Protein AF-A0A9W6WP90-F1 (afdb_monomer)

Mean predicted aligned error: 12.5 Å

Foldseek 3Di:
DPPDPPVRVVVVVVVVVVVVVVVVLVCLVPDPPDDPDPPVVVVVQLVVLVVLCVVLPVVLFPDSVLSSVLSVLSVVLVVVLVVVLVVLLVVLLVQQCDCQALVHSVLSPDPQSPDDPVLSVQLVVLQVVCCVVANPPPPVVVSLVVSCVSCVVDDSSNSRRHVSSVVSVVVSVVVNVVSVVVSVVSSVVSSVVSSVVRVVSSVVVVVVVVVVVVVVVVVVVVVVVVVVVVVVVVVVVVVVVVVVVVVVVVVVVVVVVVVVVVVVVVVVVVVVVVVVVVVVVVD

Structure (mmCIF, N/CA/C/O backbone):
data_AF-A0A9W6WP90-F1
#
_entry.id   AF-A0A9W6WP90-F1
#
loop_
_atom_site.group_PDB
_atom_site.id
_atom_site.type_symbol
_atom_site.label_atom_id
_atom_site.label_alt_id
_atom_site.label_comp_id
_atom_site.label_asym_id
_atom_site.label_entity_id
_atom_site.label_seq_id
_atom_site.pdbx_PDB_ins_code
_atom_site.Cartn_x
_atom_site.Cartn_y
_atom_site.Cartn_z
_atom_site.occupancy
_atom_site.B_iso_or_equiv
_atom_site.auth_seq_id
_atom_site.auth_comp_id
_atom_site.auth_asym_id
_atom_site.auth_atom_id
_atom_site.pdbx_PDB_model_num
ATOM 1 N N . MET A 1 1 ? 46.292 19.411 -19.108 1.00 42.25 1 MET A N 1
ATOM 2 C CA . MET A 1 1 ? 44.925 19.112 -18.645 1.00 42.25 1 MET A CA 1
ATOM 3 C C . MET A 1 1 ? 44.285 18.318 -19.750 1.00 42.25 1 MET A C 1
ATOM 5 O O . MET A 1 1 ? 44.150 18.853 -20.838 1.00 42.25 1 MET A O 1
ATOM 9 N N . ILE A 1 2 ? 44.072 17.029 -19.518 1.00 46.44 2 ILE A N 1
ATOM 10 C CA . ILE A 1 2 ? 43.360 16.168 -20.457 1.00 46.44 2 ILE A CA 1
ATOM 11 C C . ILE A 1 2 ? 41.899 16.338 -20.053 1.00 46.44 2 ILE A C 1
ATOM 13 O O . ILE A 1 2 ? 41.540 15.956 -18.941 1.00 46.44 2 ILE A O 1
ATOM 17 N N . GLU A 1 3 ? 41.126 17.049 -20.871 1.00 51.38 3 GLU A N 1
ATOM 18 C CA . GLU A 1 3 ? 39.670 17.086 -20.733 1.00 51.38 3 GLU A CA 1
ATOM 19 C C . GLU A 1 3 ? 39.189 15.641 -20.867 1.00 51.38 3 GLU A C 1
ATOM 21 O O . GLU A 1 3 ? 39.481 14.984 -21.869 1.00 51.38 3 GLU A O 1
ATOM 26 N N . ALA A 1 4 ? 38.555 15.124 -19.813 1.00 58.03 4 ALA A N 1
ATOM 27 C CA . ALA A 1 4 ? 37.894 13.832 -19.877 1.00 58.03 4 ALA A CA 1
ATOM 28 C C . ALA A 1 4 ? 36.893 13.886 -21.033 1.00 58.03 4 ALA A C 1
ATOM 30 O O . ALA A 1 4 ? 36.227 14.906 -21.241 1.00 58.03 4 ALA A O 1
ATOM 31 N N . SER A 1 5 ? 36.818 12.821 -21.825 1.00 74.44 5 SER A N 1
ATOM 32 C CA . SER A 1 5 ? 35.813 12.793 -22.887 1.00 74.44 5 SER A CA 1
ATOM 33 C C . SER A 1 5 ? 34.419 12.873 -22.252 1.00 74.44 5 SER A C 1
ATOM 35 O O . SER A 1 5 ? 34.209 12.395 -21.137 1.00 74.44 5 SER A O 1
ATOM 37 N N . LEU A 1 6 ? 33.448 13.465 -22.950 1.00 74.50 6 LEU A N 1
ATOM 38 C CA . LEU A 1 6 ? 32.068 13.575 -22.458 1.00 74.50 6 LEU A CA 1
ATOM 39 C C . LEU A 1 6 ? 31.506 12.208 -22.007 1.00 74.50 6 LEU A C 1
ATOM 41 O O . LEU A 1 6 ? 30.734 12.132 -21.057 1.00 74.50 6 LEU A O 1
ATOM 45 N N . GLU A 1 7 ? 31.939 11.123 -22.653 1.00 75.06 7 GLU A N 1
ATOM 46 C CA . GLU A 1 7 ? 31.596 9.742 -22.296 1.00 75.06 7 GLU A CA 1
ATOM 47 C C . GLU A 1 7 ? 32.156 9.324 -20.927 1.00 75.06 7 GLU A C 1
ATOM 49 O O . GLU A 1 7 ? 31.449 8.691 -20.143 1.00 75.06 7 GLU A O 1
ATOM 54 N N . GLU A 1 8 ? 33.389 9.713 -20.595 1.00 77.75 8 GLU A N 1
ATOM 55 C CA . GLU A 1 8 ? 34.001 9.445 -19.287 1.00 77.75 8 GLU A CA 1
ATOM 56 C C . GLU A 1 8 ? 33.306 10.228 -18.164 1.00 77.75 8 GLU A C 1
ATOM 58 O O . GLU A 1 8 ? 33.078 9.677 -17.084 1.00 77.75 8 GLU A O 1
ATOM 63 N N . GLU A 1 9 ? 32.919 11.484 -18.413 1.00 79.06 9 GLU A N 1
ATOM 64 C CA . GLU A 1 9 ? 32.167 12.287 -17.439 1.00 79.06 9 GLU A CA 1
ATOM 65 C C . GLU A 1 9 ? 30.755 11.736 -17.203 1.00 79.06 9 GLU A C 1
ATOM 67 O O . GLU A 1 9 ? 30.325 11.624 -16.052 1.00 79.06 9 GLU A O 1
ATOM 72 N N . VAL A 1 10 ? 30.049 11.328 -18.265 1.00 80.38 10 VAL A N 1
ATOM 73 C CA . VAL A 1 10 ? 28.737 10.669 -18.154 1.00 80.38 10 VAL A CA 1
ATOM 74 C C . VAL A 1 10 ? 28.860 9.375 -17.354 1.00 80.38 10 VAL A C 1
ATOM 76 O O . VAL A 1 10 ? 28.104 9.166 -16.402 1.00 80.38 10 VAL A O 1
ATOM 79 N N . HIS A 1 11 ? 29.857 8.544 -17.662 1.00 80.38 11 HIS A N 1
ATOM 80 C CA . HIS A 1 11 ? 30.048 7.273 -16.975 1.00 80.38 11 HIS A CA 1
ATOM 81 C C . HIS A 1 11 ? 30.408 7.461 -15.488 1.00 80.38 11 HIS A C 1
ATOM 83 O O . HIS A 1 11 ? 29.950 6.693 -14.631 1.00 80.38 11 HIS A O 1
ATOM 89 N N . LEU A 1 12 ? 31.192 8.494 -15.155 1.00 85.62 12 LEU A N 1
ATOM 90 C CA . LEU A 1 12 ? 31.515 8.858 -13.774 1.00 85.62 12 LEU A CA 1
ATOM 91 C C . LEU A 1 12 ? 30.279 9.372 -13.019 1.00 85.62 12 LEU A C 1
ATOM 93 O O . LEU A 1 12 ? 30.057 8.981 -11.871 1.00 85.62 12 LEU A O 1
ATOM 97 N N . CYS A 1 13 ? 29.457 10.208 -13.657 1.00 86.25 13 CYS A N 1
ATOM 98 C CA . CYS A 1 13 ? 28.199 10.702 -13.098 1.00 86.25 13 CYS A CA 1
ATOM 99 C C . CYS A 1 13 ? 27.211 9.566 -12.809 1.00 86.25 13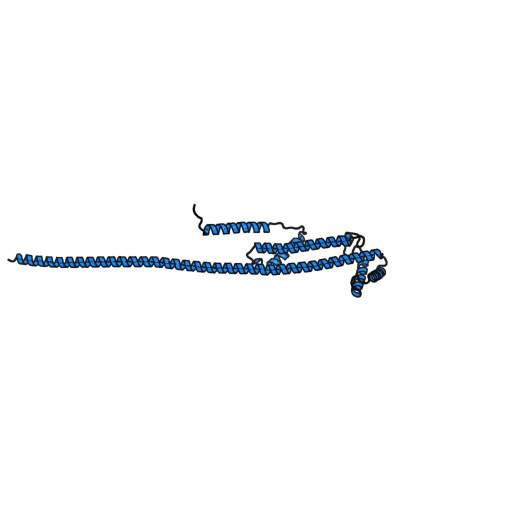 CYS A C 1
ATOM 101 O O . CYS A 1 13 ? 26.686 9.491 -11.698 1.00 86.25 13 CYS A O 1
ATOM 103 N N . GLU A 1 14 ? 27.003 8.647 -13.755 1.00 85.44 14 GLU A N 1
ATOM 104 C CA . GLU A 1 14 ? 26.142 7.473 -13.556 1.00 85.44 14 GLU A CA 1
ATOM 105 C C . GLU A 1 14 ? 26.643 6.587 -12.414 1.00 85.44 14 GLU A C 1
ATOM 107 O O . GLU A 1 14 ? 25.858 6.120 -11.585 1.00 85.44 14 GLU A O 1
ATOM 112 N N . LYS A 1 15 ? 27.961 6.380 -12.327 1.00 88.62 15 LYS A N 1
ATOM 113 C CA . LYS A 1 15 ? 28.570 5.615 -11.237 1.00 88.62 15 LYS A CA 1
ATOM 114 C C . LYS A 1 15 ? 28.336 6.286 -9.882 1.00 88.62 15 LYS A C 1
ATOM 116 O O . LYS A 1 15 ? 27.864 5.632 -8.957 1.00 88.62 15 LYS A O 1
ATOM 121 N N . ASN A 1 16 ? 28.600 7.589 -9.777 1.00 88.94 16 ASN A N 1
ATOM 122 C CA . ASN A 1 16 ? 28.401 8.354 -8.543 1.00 88.94 16 ASN A CA 1
ATOM 123 C C . ASN A 1 16 ? 26.926 8.391 -8.113 1.00 88.94 16 ASN A C 1
ATOM 125 O O . ASN A 1 16 ? 26.629 8.291 -6.918 1.00 88.94 16 ASN A O 1
ATOM 129 N N . PHE A 1 17 ? 26.004 8.507 -9.073 1.00 88.25 17 PHE A N 1
ATOM 130 C CA . PHE A 1 17 ? 24.568 8.415 -8.826 1.00 88.25 17 PHE A CA 1
ATOM 131 C C . PHE A 1 17 ? 24.191 7.035 -8.279 1.00 88.25 17 PHE A C 1
ATOM 133 O O . PHE A 1 17 ? 23.590 6.954 -7.211 1.00 88.25 17 PHE A O 1
ATOM 140 N N . ASN A 1 18 ? 24.606 5.956 -8.947 1.00 86.25 18 ASN A N 1
ATOM 141 C CA . ASN A 1 18 ? 24.321 4.585 -8.519 1.00 86.25 18 ASN A CA 1
ATOM 142 C C . ASN A 1 18 ? 24.904 4.266 -7.135 1.00 86.25 18 ASN A C 1
ATOM 144 O O . ASN A 1 18 ? 24.238 3.635 -6.314 1.00 86.25 18 ASN A O 1
ATOM 148 N N . ASP A 1 19 ? 26.122 4.729 -6.847 1.00 89.31 19 ASP A N 1
ATOM 149 C CA . ASP A 1 19 ? 26.763 4.545 -5.543 1.00 89.31 19 ASP A CA 1
ATOM 150 C C . ASP A 1 19 ? 26.016 5.305 -4.439 1.00 89.31 19 ASP A C 1
ATOM 152 O O . ASP A 1 19 ? 25.817 4.782 -3.339 1.00 89.31 19 ASP A O 1
ATOM 156 N N . SER A 1 20 ? 25.561 6.526 -4.728 1.00 87.69 20 SER A N 1
ATOM 157 C CA . SER A 1 20 ? 24.765 7.329 -3.791 1.00 87.69 20 SER A CA 1
ATOM 158 C C . SER A 1 20 ? 23.379 6.721 -3.568 1.00 87.69 20 SER A C 1
ATOM 160 O O . SER A 1 20 ? 22.947 6.582 -2.425 1.00 87.69 20 SER A O 1
ATOM 162 N N . TYR A 1 21 ? 22.720 6.276 -4.639 1.00 84.31 21 TYR A N 1
ATOM 163 C CA . TYR A 1 21 ? 21.429 5.596 -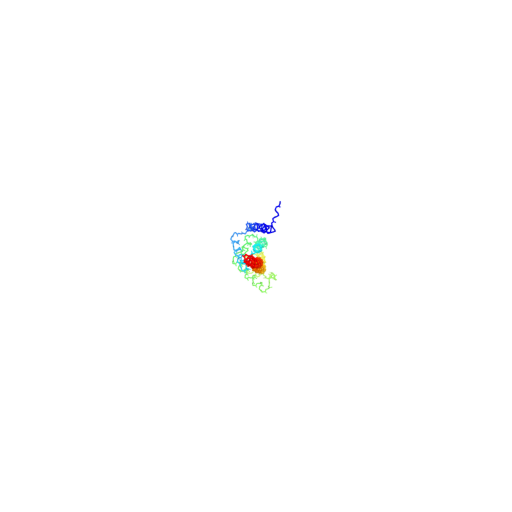4.598 1.00 84.31 21 TYR A CA 1
ATOM 164 C C . TYR A 1 21 ? 21.496 4.320 -3.750 1.00 84.31 21 TYR A C 1
ATOM 166 O O . TYR A 1 21 ? 20.705 4.151 -2.823 1.00 84.31 21 TYR A O 1
ATOM 174 N N . ARG A 1 22 ? 22.504 3.463 -3.973 1.00 86.12 22 ARG A N 1
ATOM 175 C CA . ARG A 1 22 ? 22.718 2.249 -3.166 1.00 86.12 22 ARG A CA 1
ATOM 176 C C . ARG A 1 22 ? 22.943 2.552 -1.691 1.00 86.12 22 ARG A C 1
ATOM 178 O O . ARG A 1 22 ? 22.420 1.834 -0.846 1.00 86.12 22 ARG A O 1
ATOM 185 N N . LYS A 1 23 ? 23.704 3.600 -1.359 1.00 87.00 23 LYS A N 1
ATOM 186 C CA . LYS A 1 23 ? 23.907 3.998 0.045 1.00 87.00 23 LYS A CA 1
ATOM 187 C C . LYS A 1 23 ? 22.586 4.366 0.720 1.00 87.00 23 LYS A C 1
ATOM 189 O O . LYS A 1 23 ? 22.350 3.929 1.844 1.00 87.00 23 LYS A O 1
ATOM 194 N N . VAL A 1 24 ? 21.729 5.125 0.036 1.00 83.19 24 VAL A N 1
ATOM 195 C CA . VAL A 1 24 ? 20.407 5.513 0.557 1.00 83.19 24 VAL A CA 1
ATOM 196 C C . VAL A 1 24 ? 19.518 4.284 0.741 1.00 83.19 24 VAL A C 1
ATOM 198 O O . VAL A 1 24 ? 18.991 4.077 1.829 1.00 83.19 24 VAL A O 1
ATOM 201 N N . VAL A 1 25 ? 19.424 3.428 -0.280 1.00 82.00 25 VAL A N 1
ATOM 202 C CA . VAL A 1 25 ? 18.669 2.165 -0.235 1.00 82.00 25 VAL A CA 1
ATOM 203 C C . VAL A 1 25 ? 19.102 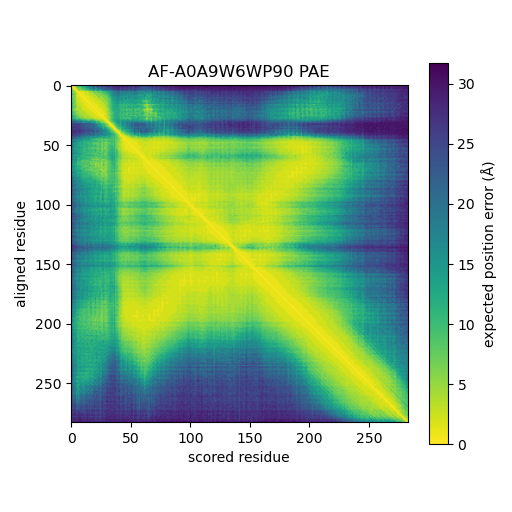1.287 0.940 1.00 82.00 25 VAL A C 1
ATOM 205 O O . VAL A 1 25 ? 18.259 0.836 1.711 1.00 82.00 25 VAL A O 1
ATOM 208 N N . ASN A 1 26 ? 20.407 1.065 1.109 1.00 81.25 26 ASN A N 1
ATOM 209 C CA . ASN A 1 26 ? 20.923 0.227 2.193 1.00 81.25 26 ASN A CA 1
ATOM 210 C C . ASN A 1 26 ? 20.602 0.823 3.566 1.00 81.25 26 ASN A C 1
ATOM 212 O O . ASN A 1 26 ? 20.171 0.106 4.459 1.00 81.25 26 ASN A O 1
ATOM 216 N N . THR A 1 27 ? 20.725 2.144 3.714 1.00 79.94 27 THR A N 1
ATOM 217 C CA . THR A 1 27 ? 20.376 2.829 4.969 1.00 79.94 27 THR A CA 1
ATOM 218 C C . THR A 1 27 ? 18.895 2.659 5.313 1.00 79.94 27 THR A C 1
ATOM 220 O O . THR A 1 27 ? 18.551 2.516 6.482 1.00 79.94 27 THR A O 1
ATOM 223 N N . LEU A 1 28 ? 18.015 2.659 4.307 1.00 73.94 28 LEU A N 1
ATOM 224 C CA . LEU A 1 28 ? 16.581 2.455 4.508 1.00 73.94 28 LEU A CA 1
ATOM 225 C C . LEU A 1 28 ? 16.240 0.992 4.818 1.00 73.94 28 LEU A C 1
ATOM 227 O O . LEU A 1 28 ? 15.385 0.746 5.660 1.00 73.94 28 LEU A O 1
ATOM 231 N N . ARG A 1 29 ? 16.933 0.028 4.198 1.00 71.00 29 ARG A N 1
ATOM 232 C CA . ARG A 1 29 ? 16.794 -1.405 4.519 1.00 71.00 29 ARG A CA 1
ATOM 233 C C . ARG A 1 29 ? 17.233 -1.731 5.945 1.00 71.00 29 ARG A C 1
ATOM 235 O O . ARG A 1 29 ? 16.570 -2.513 6.615 1.00 71.00 29 ARG A O 1
ATOM 242 N N . ASP A 1 30 ? 18.340 -1.138 6.380 1.00 66.19 30 ASP A N 1
ATOM 243 C CA . ASP A 1 30 ? 18.953 -1.411 7.682 1.00 66.19 30 ASP A CA 1
ATOM 244 C C . ASP A 1 30 ? 18.356 -0.554 8.811 1.00 66.19 30 ASP A C 1
ATOM 246 O O . ASP A 1 30 ? 18.790 -0.660 9.959 1.00 66.19 30 ASP A O 1
ATOM 250 N N . SER A 1 31 ? 17.382 0.316 8.512 1.00 58.12 31 SER A N 1
ATOM 251 C CA . SER A 1 31 ? 16.749 1.164 9.519 1.00 58.12 31 SER A CA 1
ATOM 252 C C . SER A 1 31 ? 15.892 0.313 10.464 1.00 58.12 31 SER A C 1
ATOM 254 O O . SER A 1 31 ? 14.908 -0.286 10.025 1.00 58.12 31 SER A O 1
ATOM 256 N N . PRO A 1 32 ? 16.208 0.258 11.771 1.00 52.16 32 PRO A N 1
ATOM 257 C CA . PRO A 1 32 ? 15.395 -0.462 12.734 1.00 52.16 32 PRO A CA 1
ATOM 258 C C . PRO A 1 32 ? 14.199 0.414 13.119 1.00 52.16 32 PRO A C 1
ATOM 260 O O . PRO A 1 32 ? 14.162 0.991 14.205 1.00 52.16 32 PRO A O 1
ATOM 263 N N . TYR A 1 33 ? 13.210 0.543 12.236 1.00 48.72 33 TYR A N 1
ATOM 264 C CA . TYR A 1 33 ? 11.905 1.077 12.626 1.00 48.72 33 TYR A CA 1
ATOM 265 C C . TYR A 1 33 ? 11.105 -0.029 13.326 1.00 48.72 33 TYR A C 1
ATOM 267 O O . TYR A 1 33 ? 10.194 -0.625 12.767 1.00 48.72 33 TYR A O 1
ATOM 275 N N . SER A 1 34 ? 11.471 -0.312 14.578 1.00 43.56 34 SER A N 1
ATOM 276 C CA . SER A 1 34 ? 10.683 -1.160 15.476 1.00 43.56 34 SER A CA 1
ATOM 277 C C . SER A 1 34 ? 10.029 -0.290 16.545 1.00 43.56 34 SER A C 1
ATOM 279 O O . SER A 1 34 ? 10.654 -0.022 17.575 1.00 43.56 34 SER A O 1
ATOM 281 N N . PRO A 1 35 ? 8.779 0.165 16.355 1.00 46.59 35 PRO A N 1
ATOM 282 C 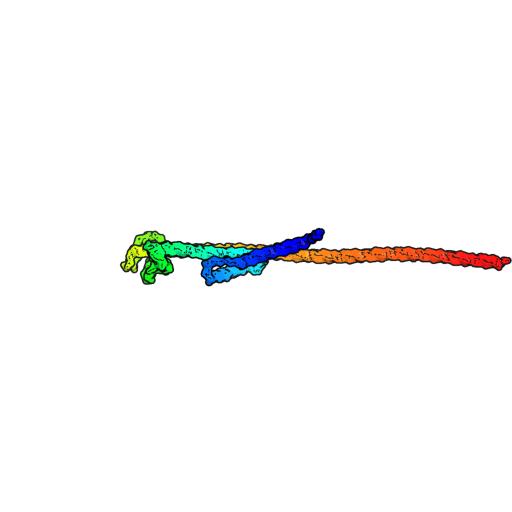CA . PRO A 1 35 ? 7.974 0.547 17.504 1.00 46.59 35 PRO A CA 1
ATOM 283 C C . PRO A 1 35 ? 7.780 -0.688 18.395 1.00 46.59 35 PRO A C 1
ATOM 285 O O . PRO A 1 35 ? 7.743 -1.815 17.905 1.00 46.59 35 PRO A O 1
ATOM 288 N N . GLU A 1 36 ? 7.671 -0.482 19.710 1.00 43.91 36 GLU A N 1
ATOM 289 C CA . GLU A 1 36 ? 7.432 -1.525 20.718 1.00 43.91 36 GLU A CA 1
ATOM 290 C C . GLU A 1 36 ? 6.071 -2.222 20.490 1.00 43.91 36 GLU A C 1
ATOM 292 O O . GLU A 1 36 ? 5.047 -1.961 21.137 1.00 43.91 36 GLU A O 1
ATOM 297 N N . ILE A 1 37 ? 6.040 -3.113 19.509 1.00 50.66 37 ILE A N 1
ATOM 298 C CA . ILE A 1 37 ? 4.966 -4.047 19.218 1.00 50.66 37 ILE A CA 1
ATOM 299 C C . ILE A 1 37 ? 5.509 -5.415 19.642 1.00 50.66 37 ILE A C 1
ATOM 301 O O . ILE A 1 37 ? 6.670 -5.736 19.405 1.00 50.66 37 ILE A O 1
ATOM 305 N N . ASN A 1 38 ? 4.707 -6.202 20.363 1.00 50.81 38 ASN A N 1
ATOM 306 C CA . ASN A 1 38 ? 5.116 -7.539 20.798 1.00 50.81 38 ASN A CA 1
ATOM 307 C C . ASN A 1 38 ? 5.664 -8.321 19.596 1.00 50.81 38 ASN A C 1
ATOM 309 O O . ASN A 1 38 ? 4.985 -8.385 18.575 1.00 50.81 38 ASN A O 1
ATOM 313 N N . ALA A 1 39 ? 6.851 -8.922 19.728 1.00 49.41 39 ALA A N 1
ATOM 314 C CA . ALA A 1 39 ? 7.579 -9.549 18.619 1.00 49.41 39 ALA A CA 1
ATOM 315 C C . ALA A 1 39 ? 6.719 -10.526 17.786 1.00 49.41 39 ALA A C 1
ATOM 317 O O . ALA A 1 39 ? 6.811 -10.531 16.568 1.00 49.41 39 ALA A O 1
ATOM 318 N N . GLY A 1 40 ? 5.792 -11.259 18.418 1.00 49.34 40 GLY A N 1
ATOM 319 C CA . GLY A 1 40 ? 4.878 -12.174 17.716 1.00 49.34 40 GLY A CA 1
ATOM 320 C C . GLY A 1 40 ? 3.750 -11.520 16.901 1.00 49.34 40 GLY A C 1
ATOM 321 O O . GLY A 1 40 ? 3.072 -12.220 16.172 1.00 49.34 40 GLY A O 1
ATOM 322 N N . SER A 1 41 ? 3.513 -10.210 17.025 1.00 60.22 41 SER A N 1
ATOM 323 C CA . SER A 1 41 ? 2.539 -9.457 16.212 1.00 60.22 41 SER A CA 1
ATOM 324 C C . SER A 1 41 ? 3.203 -8.710 15.054 1.00 60.22 41 SER A C 1
ATOM 326 O O . SER A 1 41 ? 2.500 -8.292 14.140 1.00 60.22 41 SER A O 1
ATOM 328 N N . ILE A 1 42 ? 4.523 -8.498 15.106 1.00 62.22 42 ILE A N 1
ATOM 329 C CA . ILE A 1 42 ? 5.281 -7.820 14.044 1.00 62.22 42 ILE A CA 1
ATOM 330 C C . ILE A 1 42 ? 5.464 -8.767 12.857 1.00 62.22 42 ILE A C 1
ATOM 332 O O . ILE A 1 42 ? 5.183 -8.370 11.729 1.00 62.22 42 ILE A O 1
ATOM 336 N N . ASP A 1 43 ? 5.844 -10.020 13.117 1.00 66.94 43 ASP A N 1
ATOM 337 C CA . ASP A 1 43 ? 6.082 -11.014 12.063 1.00 66.94 43 ASP A CA 1
ATOM 338 C C . ASP A 1 43 ? 4.816 -11.270 11.222 1.00 66.94 43 ASP A C 1
ATOM 340 O O . ASP A 1 43 ? 4.874 -11.246 9.992 1.00 66.94 43 ASP A O 1
ATOM 344 N N . ASP A 1 44 ? 3.648 -11.376 11.866 1.00 78.50 44 ASP A N 1
ATOM 345 C CA . ASP A 1 44 ? 2.352 -11.528 11.185 1.00 78.50 44 ASP A CA 1
ATOM 346 C C . ASP A 1 44 ? 2.004 -10.317 10.294 1.00 78.50 44 ASP A C 1
ATOM 348 O O . ASP A 1 44 ? 1.327 -10.443 9.267 1.00 78.50 44 ASP A O 1
ATOM 352 N N . HIS A 1 45 ? 2.421 -9.109 10.691 1.00 83.88 45 HIS A N 1
ATOM 353 C CA . HIS A 1 45 ? 2.204 -7.897 9.901 1.00 83.88 45 HIS A CA 1
ATOM 354 C C . HIS A 1 45 ? 3.159 -7.835 8.713 1.00 83.88 45 HIS A C 1
ATOM 356 O O . HIS A 1 45 ? 2.705 -7.573 7.603 1.00 83.88 45 HIS A O 1
ATOM 362 N N . GLU A 1 46 ? 4.440 -8.132 8.910 1.00 87.38 46 GLU A N 1
ATOM 363 C CA . GLU A 1 46 ? 5.433 -8.135 7.834 1.00 87.38 46 GLU A CA 1
ATOM 364 C C . GLU A 1 46 ? 5.143 -9.212 6.777 1.00 87.38 46 GLU A C 1
ATOM 366 O O . GLU A 1 46 ? 5.290 -8.946 5.581 1.00 87.38 46 GLU A O 1
ATOM 371 N N . GLU A 1 47 ? 4.643 -10.390 7.168 1.00 88.88 47 GLU A N 1
ATOM 372 C CA . GLU A 1 47 ? 4.186 -11.411 6.214 1.00 88.88 47 GLU A CA 1
ATOM 373 C C . GLU A 1 47 ? 3.010 -10.890 5.373 1.00 88.88 47 GLU A C 1
ATOM 375 O O . GLU A 1 47 ? 2.993 -11.009 4.143 1.00 88.88 47 GLU A O 1
ATOM 380 N N . LYS A 1 48 ? 2.041 -10.232 6.019 1.00 90.69 48 LYS A N 1
ATOM 381 C CA . LYS A 1 48 ? 0.888 -9.655 5.324 1.00 90.69 48 LYS A CA 1
ATOM 382 C C . LYS A 1 48 ? 1.287 -8.508 4.395 1.00 90.69 48 LYS A C 1
ATOM 384 O O . LYS A 1 48 ? 0.774 -8.438 3.280 1.00 90.69 48 LYS A O 1
ATOM 389 N N . ILE A 1 49 ? 2.205 -7.640 4.821 1.00 92.94 49 ILE A N 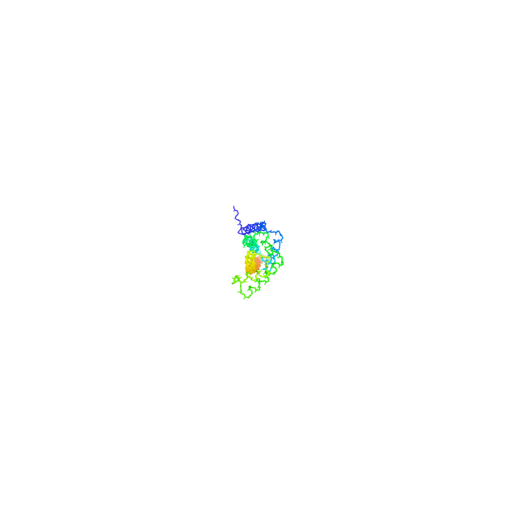1
ATOM 390 C CA . ILE A 1 49 ? 2.763 -6.564 3.992 1.00 92.94 49 ILE A CA 1
ATOM 391 C C . ILE A 1 49 ? 3.477 -7.166 2.783 1.00 92.94 49 ILE A C 1
ATOM 393 O O . ILE A 1 49 ? 3.210 -6.751 1.659 1.00 92.94 49 ILE A O 1
ATOM 397 N N . SER A 1 50 ? 4.304 -8.191 2.987 1.00 92.00 50 SER A N 1
ATOM 398 C CA . SER A 1 50 ? 5.005 -8.889 1.904 1.00 92.00 50 SER A CA 1
ATOM 399 C C . SER A 1 50 ? 4.024 -9.471 0.883 1.00 92.00 50 SER A C 1
ATOM 401 O O . SER A 1 50 ? 4.160 -9.225 -0.314 1.00 92.00 50 SER A O 1
ATOM 403 N N . SER A 1 51 ? 2.961 -10.137 1.342 1.00 93.94 51 SER A N 1
ATOM 404 C CA . SER A 1 51 ? 1.900 -10.655 0.467 1.00 93.94 51 SER A CA 1
ATOM 405 C C . SER A 1 51 ? 1.165 -9.543 -0.304 1.00 93.94 51 SER A C 1
ATOM 407 O O . SER A 1 51 ? 0.887 -9.670 -1.502 1.00 93.94 51 SER A O 1
ATOM 409 N N . MET A 1 52 ? 0.877 -8.409 0.343 1.00 94.19 52 MET A N 1
ATOM 410 C CA . MET A 1 52 ? 0.265 -7.248 -0.315 1.00 94.19 52 MET A CA 1
ATOM 411 C C . MET A 1 52 ? 1.196 -6.622 -1.364 1.00 94.19 52 MET A C 1
ATOM 413 O O . MET A 1 52 ? 0.748 -6.269 -2.453 1.00 94.19 52 MET A O 1
ATOM 417 N N . MET A 1 53 ? 2.494 -6.545 -1.077 1.00 95.56 53 MET A N 1
ATOM 418 C CA . MET A 1 53 ? 3.516 -6.062 -2.007 1.00 95.56 53 MET A CA 1
ATOM 419 C C . MET A 1 53 ? 3.649 -6.977 -3.230 1.00 95.56 53 MET A C 1
ATOM 421 O O . MET A 1 53 ? 3.700 -6.501 -4.365 1.00 95.56 53 MET A O 1
ATOM 425 N N . GLU A 1 54 ? 3.659 -8.294 -3.022 1.00 94.44 54 GLU A N 1
ATOM 426 C CA . GLU A 1 54 ? 3.700 -9.280 -4.104 1.00 94.44 54 GLU A CA 1
ATOM 427 C C . GLU A 1 54 ? 2.473 -9.184 -5.010 1.00 94.44 54 GLU A C 1
ATOM 429 O O . GLU A 1 54 ? 2.612 -9.085 -6.230 1.00 94.44 54 GLU A O 1
ATOM 434 N N . THR A 1 55 ? 1.274 -9.149 -4.422 1.00 95.06 55 THR A N 1
ATOM 435 C CA . THR A 1 55 ? 0.016 -9.024 -5.178 1.00 95.06 55 THR A CA 1
ATOM 436 C C . THR A 1 55 ? -0.103 -7.687 -5.908 1.00 95.06 55 THR A C 1
ATOM 438 O O . THR A 1 55 ? -0.730 -7.636 -6.965 1.00 95.06 55 THR A O 1
ATOM 441 N N . ALA A 1 56 ? 0.534 -6.627 -5.401 1.00 94.31 56 ALA A N 1
ATOM 442 C CA . ALA A 1 56 ? 0.622 -5.340 -6.085 1.00 94.31 56 ALA A CA 1
ATOM 443 C C . ALA A 1 56 ? 1.625 -5.329 -7.259 1.00 94.31 56 ALA A C 1
ATOM 445 O O . ALA A 1 56 ? 1.609 -4.406 -8.070 1.00 94.31 56 ALA A O 1
ATOM 446 N N . GLY A 1 57 ? 2.488 -6.346 -7.382 1.00 92.69 57 GLY A N 1
ATOM 447 C CA . GLY A 1 57 ? 3.482 -6.455 -8.454 1.00 92.69 57 GLY A CA 1
ATOM 448 C C . GLY A 1 57 ? 4.873 -5.920 -8.099 1.00 92.69 57 GLY A C 1
ATOM 449 O O . GLY A 1 57 ? 5.689 -5.701 -8.997 1.00 92.69 57 GLY A O 1
ATOM 450 N N . ALA A 1 58 ? 5.187 -5.746 -6.811 1.00 93.38 58 ALA A N 1
ATOM 451 C CA . ALA A 1 58 ? 6.485 -5.236 -6.364 1.00 93.38 58 ALA A CA 1
ATOM 452 C C . ALA A 1 58 ? 7.674 -6.086 -6.852 1.00 93.38 58 ALA A C 1
ATOM 454 O O . ALA A 1 58 ? 8.747 -5.551 -7.122 1.00 93.38 58 ALA A O 1
ATOM 455 N N . SER A 1 59 ? 7.501 -7.401 -7.01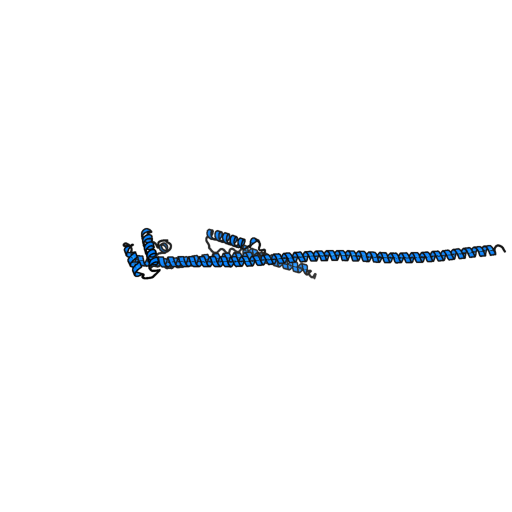3 1.00 91.75 59 SER A N 1
ATOM 456 C CA . SER A 1 59 ? 8.562 -8.301 -7.494 1.00 91.75 59 SER A CA 1
ATOM 457 C C . SER A 1 59 ? 9.021 -7.980 -8.920 1.00 91.75 59 SER A C 1
ATOM 459 O O . SER A 1 59 ? 10.197 -8.147 -9.238 1.00 91.75 59 SER A O 1
ATOM 461 N N . ALA A 1 60 ? 8.114 -7.478 -9.762 1.00 90.88 60 ALA A N 1
ATOM 462 C CA . ALA A 1 60 ? 8.401 -7.074 -11.134 1.00 90.88 60 ALA A CA 1
ATOM 463 C C . ALA A 1 60 ? 8.845 -5.606 -11.247 1.00 90.88 60 ALA A C 1
ATOM 465 O O . ALA A 1 60 ? 9.346 -5.209 -12.299 1.00 90.88 60 ALA A O 1
ATOM 466 N N . CYS A 1 61 ? 8.666 -4.801 -10.194 1.00 92.00 61 CYS A N 1
ATOM 467 C CA . CYS A 1 61 ? 9.061 -3.398 -10.190 1.00 92.00 61 CYS A CA 1
ATOM 468 C C . CYS A 1 61 ? 10.596 -3.262 -10.110 1.00 92.00 61 CYS A C 1
ATOM 470 O O . CYS A 1 61 ? 11.200 -3.749 -9.146 1.00 92.00 61 CYS A O 1
ATOM 472 N N . PRO A 1 62 ? 11.236 -2.587 -11.083 1.00 89.69 62 PRO A N 1
ATOM 473 C CA . PRO A 1 62 ? 12.682 -2.368 -11.082 1.00 89.69 62 PRO A CA 1
ATOM 474 C C . PRO A 1 62 ? 13.117 -1.271 -10.098 1.00 89.69 62 PRO A C 1
ATOM 476 O O . PRO A 1 62 ? 14.268 -1.264 -9.663 1.00 89.69 62 PRO A O 1
ATOM 479 N N . ASP A 1 63 ? 12.213 -0.357 -9.733 1.00 90.56 63 ASP A N 1
ATOM 480 C CA . ASP A 1 63 ? 12.493 0.737 -8.805 1.00 90.56 63 ASP A CA 1
ATOM 481 C C . ASP A 1 63 ? 12.439 0.244 -7.357 1.00 90.56 63 ASP A C 1
ATOM 483 O O . ASP A 1 63 ? 11.380 0.014 -6.769 1.00 90.56 63 ASP A O 1
ATOM 487 N N . GLU A 1 64 ? 13.620 0.072 -6.777 1.00 88.75 64 GLU A N 1
ATOM 488 C CA . GLU A 1 64 ? 13.760 -0.357 -5.398 1.00 88.75 64 GLU A CA 1
ATOM 489 C C . GLU A 1 64 ? 13.311 0.690 -4.376 1.00 88.75 64 GLU A C 1
ATOM 491 O O . GLU A 1 64 ? 12.769 0.313 -3.337 1.00 88.75 64 GLU A O 1
ATOM 496 N N . MET A 1 65 ? 13.486 1.977 -4.665 1.00 89.44 65 MET A N 1
ATOM 497 C CA . MET A 1 65 ? 13.072 3.041 -3.760 1.00 89.44 65 MET A CA 1
ATOM 498 C C . MET A 1 65 ? 11.562 3.096 -3.643 1.00 89.44 65 MET A C 1
ATOM 500 O O . MET A 1 65 ? 11.036 3.139 -2.534 1.00 89.44 65 MET A O 1
ATOM 504 N N . LEU A 1 66 ? 10.869 2.969 -4.772 1.00 92.12 66 LEU A N 1
ATOM 505 C CA . LEU A 1 66 ? 9.418 2.870 -4.792 1.00 92.12 66 LEU A CA 1
ATOM 506 C C . LEU A 1 66 ? 8.925 1.654 -3.994 1.00 92.12 66 LEU A C 1
ATOM 508 O O . LEU A 1 66 ? 7.942 1.751 -3.263 1.00 92.12 66 LEU A O 1
ATOM 512 N N . ARG A 1 67 ? 9.610 0.504 -4.086 1.00 93.75 67 ARG A N 1
ATOM 513 C CA . ARG A 1 67 ? 9.257 -0.677 -3.275 1.00 93.75 67 ARG A CA 1
ATOM 514 C C . ARG A 1 67 ? 9.413 -0.408 -1.780 1.00 93.75 67 ARG A C 1
ATOM 516 O O . ARG A 1 67 ? 8.537 -0.793 -1.012 1.00 93.75 67 ARG A O 1
ATOM 523 N N . ILE A 1 68 ? 10.496 0.248 -1.372 1.00 90.69 68 ILE A N 1
ATOM 524 C CA . ILE A 1 68 ? 10.717 0.615 0.032 1.00 90.69 68 ILE A CA 1
ATOM 525 C C . ILE A 1 68 ? 9.647 1.608 0.497 1.00 90.69 68 ILE A C 1
ATOM 527 O O . ILE A 1 68 ? 9.034 1.385 1.535 1.00 90.69 68 ILE A O 1
ATOM 531 N N . GLU A 1 69 ? 9.366 2.653 -0.283 1.00 92.38 69 GLU A N 1
ATOM 532 C CA . GLU A 1 69 ? 8.367 3.678 0.046 1.00 92.38 69 GLU A CA 1
ATOM 533 C C . GLU A 1 69 ? 6.974 3.073 0.255 1.00 92.38 69 GLU A C 1
ATOM 535 O O . GLU A 1 69 ? 6.317 3.348 1.259 1.00 92.38 69 GLU A O 1
ATOM 540 N N . VAL A 1 70 ? 6.530 2.211 -0.664 1.00 94.31 70 VAL A N 1
ATOM 541 C CA . VAL A 1 70 ? 5.224 1.549 -0.553 1.00 94.31 70 VAL A CA 1
ATOM 542 C C . VAL A 1 70 ? 5.192 0.603 0.654 1.00 94.31 70 VAL A C 1
ATOM 544 O O . VAL A 1 70 ? 4.209 0.596 1.396 1.00 94.31 70 VAL A O 1
ATOM 547 N N . SER A 1 71 ? 6.269 -0.153 0.896 1.00 93.50 71 SER A N 1
ATOM 548 C CA . SER A 1 71 ? 6.383 -1.031 2.069 1.00 93.50 71 SER A CA 1
ATOM 549 C C . SER A 1 71 ? 6.292 -0.247 3.382 1.00 93.50 71 SER A C 1
ATOM 551 O O . SER A 1 71 ? 5.552 -0.638 4.283 1.00 93.50 71 SER A O 1
ATOM 553 N N . GLU A 1 72 ? 7.005 0.875 3.487 1.00 91.50 72 GLU A N 1
ATOM 554 C CA . GLU A 1 72 ? 6.944 1.787 4.635 1.00 91.50 72 GLU A CA 1
ATOM 555 C C . GLU A 1 72 ? 5.549 2.403 4.801 1.00 91.50 72 GLU A C 1
ATOM 557 O O . GLU A 1 72 ? 5.045 2.523 5.919 1.00 91.50 72 GLU A O 1
ATOM 562 N N . GLY A 1 73 ? 4.874 2.727 3.695 1.00 93.38 73 GLY A N 1
ATOM 563 C CA . GLY A 1 73 ? 3.483 3.174 3.701 1.00 93.38 73 GLY A CA 1
ATOM 564 C C . GLY A 1 73 ? 2.546 2.158 4.359 1.00 93.38 73 GLY A C 1
ATOM 565 O O . GLY A 1 73 ? 1.739 2.526 5.218 1.00 93.38 73 GLY A O 1
ATOM 566 N N . PHE A 1 74 ? 2.689 0.871 4.022 1.00 93.75 74 PHE A N 1
ATOM 567 C CA . PHE A 1 74 ? 1.918 -0.184 4.675 1.00 93.75 74 PHE A CA 1
ATOM 568 C C . PHE A 1 74 ? 2.273 -0.300 6.158 1.00 93.75 74 PHE A C 1
ATOM 570 O O . PHE A 1 74 ? 1.364 -0.258 6.992 1.00 93.75 74 PHE A O 1
ATOM 577 N N . ARG A 1 75 ? 3.568 -0.388 6.503 1.00 91.94 75 ARG A N 1
ATOM 578 C CA . ARG A 1 75 ? 4.035 -0.466 7.903 1.00 91.94 75 ARG A CA 1
ATOM 579 C C . ARG A 1 75 ? 3.436 0.640 8.754 1.00 91.94 75 ARG A C 1
ATOM 581 O O . ARG A 1 75 ? 2.880 0.370 9.817 1.00 91.94 75 ARG A O 1
ATOM 588 N N . LYS A 1 76 ? 3.467 1.873 8.251 1.00 91.81 76 LYS A N 1
ATOM 589 C CA . LYS A 1 76 ? 2.894 3.036 8.922 1.00 91.81 76 LYS A CA 1
ATOM 590 C C . LYS A 1 76 ? 1.406 2.856 9.230 1.00 91.81 76 LYS A C 1
ATOM 592 O O . LYS A 1 76 ? 1.004 3.100 10.363 1.00 91.81 76 LYS A O 1
ATOM 597 N N . ILE A 1 77 ? 0.597 2.380 8.278 1.00 92.88 77 ILE A N 1
ATOM 598 C CA . ILE A 1 77 ? -0.841 2.149 8.509 1.00 92.88 77 ILE A CA 1
ATOM 599 C C . ILE A 1 77 ? -1.074 1.081 9.592 1.00 92.88 77 ILE A C 1
ATOM 601 O O . ILE A 1 77 ? -1.964 1.244 10.430 1.00 92.88 77 ILE A O 1
ATOM 605 N N . PHE A 1 78 ? -0.279 0.005 9.613 1.00 91.00 78 PHE A N 1
ATOM 606 C CA . PHE A 1 78 ? -0.356 -1.014 10.670 1.00 91.00 78 PHE A CA 1
ATOM 607 C C . PHE A 1 78 ? 0.018 -0.453 12.048 1.00 91.00 78 PHE A C 1
ATOM 609 O O . PHE A 1 78 ? -0.689 -0.717 13.024 1.00 91.00 78 PHE A O 1
ATOM 616 N N . ILE A 1 79 ? 1.089 0.342 12.125 1.00 89.88 79 ILE A N 1
ATOM 617 C CA . ILE A 1 79 ? 1.543 0.985 13.364 1.00 89.88 79 ILE A CA 1
ATOM 618 C C . ILE A 1 79 ? 0.467 1.936 13.892 1.00 89.88 79 ILE A C 1
ATOM 620 O O . ILE A 1 79 ? 0.028 1.775 15.030 1.00 89.88 79 ILE A O 1
ATOM 624 N N . GLU A 1 80 ? -0.016 2.859 13.054 1.00 90.69 80 GLU A N 1
ATOM 625 C CA . GLU A 1 80 ? -1.063 3.823 13.417 1.00 90.69 80 GLU A CA 1
ATOM 626 C C . GLU A 1 80 ? -2.318 3.113 13.937 1.00 90.69 80 GLU A C 1
ATOM 628 O O . GLU A 1 80 ? -2.867 3.476 14.976 1.00 90.69 80 GLU A O 1
ATOM 633 N N . PHE A 1 81 ? -2.755 2.047 13.259 1.00 91.06 81 PHE A N 1
ATOM 634 C CA . PHE A 1 81 ? -3.912 1.268 13.692 1.00 91.06 81 PHE A CA 1
ATOM 635 C C . PHE A 1 81 ? -3.698 0.609 15.060 1.00 91.06 81 PHE A C 1
ATOM 637 O O . PHE A 1 81 ? -4.601 0.602 15.900 1.00 91.06 81 PHE A O 1
ATOM 644 N N . HIS A 1 82 ? -2.512 0.055 15.308 1.00 89.69 82 HIS A N 1
ATOM 645 C CA . HIS A 1 82 ? -2.209 -0.604 16.572 1.00 89.69 82 HIS A CA 1
ATOM 646 C C . HIS A 1 82 ? -2.089 0.395 17.735 1.00 89.69 82 HIS A C 1
ATOM 648 O O . HIS A 1 82 ? -2.567 0.123 18.841 1.00 89.69 82 HIS A O 1
ATOM 654 N N . GLU A 1 83 ? -1.492 1.560 17.488 1.00 90.38 83 GLU A N 1
ATOM 655 C CA . GLU A 1 83 ? -1.435 2.667 18.444 1.00 90.38 83 GLU A CA 1
ATOM 656 C C . GLU A 1 83 ? -2.835 3.188 18.786 1.00 90.38 83 GLU A C 1
ATOM 658 O O . GLU A 1 83 ? -3.163 3.317 19.970 1.00 90.38 83 GLU A O 1
ATOM 663 N N . ASP A 1 84 ? -3.695 3.374 17.780 1.00 90.31 84 ASP A N 1
ATOM 664 C CA . ASP A 1 84 ? -5.100 3.753 17.958 1.00 90.31 84 ASP A CA 1
ATOM 665 C C . ASP A 1 84 ? -5.846 2.737 18.838 1.00 90.31 84 ASP A C 1
ATOM 667 O O . ASP A 1 84 ? -6.547 3.110 19.783 1.00 90.31 84 ASP A O 1
ATOM 671 N N . LEU A 1 85 ? -5.687 1.435 18.572 1.00 91.25 85 LEU A N 1
ATOM 672 C CA . LEU A 1 85 ? -6.322 0.388 19.375 1.00 91.25 85 LEU A CA 1
ATOM 673 C C . LEU A 1 85 ? -5.843 0.400 20.831 1.00 91.25 85 LEU A C 1
ATOM 675 O O . LEU A 1 85 ? -6.674 0.315 21.739 1.00 91.25 85 LEU A O 1
ATOM 679 N N . LYS A 1 86 ? -4.531 0.546 21.059 1.00 91.56 86 LYS A N 1
ATOM 680 C CA . LYS A 1 86 ? -3.950 0.670 22.406 1.00 91.56 86 LYS A CA 1
ATOM 681 C C . LYS A 1 86 ? -4.496 1.898 23.134 1.00 91.56 86 LYS A C 1
ATOM 683 O O . LYS A 1 86 ? -4.803 1.818 24.325 1.00 91.56 86 LYS A O 1
ATOM 688 N N . LEU A 1 87 ? -4.633 3.030 22.443 1.00 91.44 87 LEU A N 1
ATOM 689 C CA . LEU A 1 87 ? -5.198 4.249 23.017 1.00 91.44 87 LEU A CA 1
ATOM 690 C C . LEU A 1 87 ? -6.660 4.040 23.427 1.00 91.44 87 LEU A C 1
ATOM 692 O O . LEU A 1 87 ? -7.022 4.335 24.565 1.00 91.44 87 LEU A O 1
ATOM 696 N N . TYR A 1 88 ? -7.487 3.460 22.554 1.00 90.69 88 TYR A N 1
ATOM 697 C CA . TYR A 1 88 ? -8.894 3.200 22.866 1.00 90.69 88 TYR A CA 1
ATOM 698 C C . TYR A 1 88 ? -9.098 2.173 23.974 1.00 90.69 88 TYR A C 1
ATOM 700 O O . TYR A 1 88 ? -10.062 2.281 24.735 1.00 90.69 88 TYR A O 1
ATOM 708 N N . GLU A 1 89 ? -8.224 1.176 24.073 1.00 93.00 89 GLU A N 1
ATOM 709 C CA . GLU A 1 89 ? -8.233 0.237 25.191 1.00 93.00 89 GLU A CA 1
ATOM 710 C C . GLU A 1 89 ? -7.911 0.953 26.507 1.00 93.00 89 GLU A C 1
ATOM 712 O O . GLU A 1 89 ? -8.628 0.774 27.491 1.00 93.00 89 GLU A O 1
ATOM 717 N N . ARG A 1 90 ? -6.897 1.829 26.525 1.00 93.94 90 ARG A N 1
ATOM 718 C CA . ARG A 1 90 ? -6.57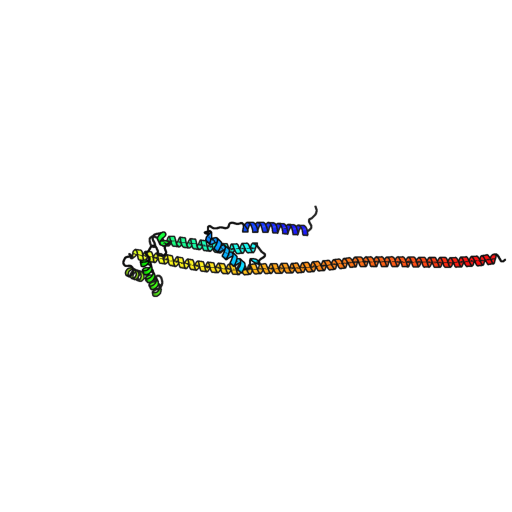3 2.647 27.706 1.00 93.94 90 ARG A CA 1
ATOM 719 C C . ARG A 1 90 ? -7.733 3.562 28.103 1.00 93.94 90 ARG A C 1
ATOM 721 O O . ARG A 1 90 ? -8.100 3.582 29.275 1.00 93.94 90 ARG A O 1
ATOM 728 N N . GLU A 1 91 ? -8.332 4.276 27.148 1.00 94.12 91 GLU A N 1
ATOM 729 C CA . GLU A 1 91 ? -9.506 5.130 27.386 1.00 94.12 91 GLU A CA 1
ATOM 730 C C . GLU A 1 91 ? -10.682 4.334 27.966 1.00 94.12 91 GLU A C 1
ATOM 732 O O . GLU A 1 91 ? -11.327 4.776 28.920 1.00 94.12 91 GLU A O 1
ATOM 737 N N . PHE A 1 92 ? -10.946 3.146 27.412 1.00 95.31 92 PHE A N 1
ATOM 738 C CA . PHE A 1 92 ? -11.984 2.253 27.912 1.00 95.31 92 PHE A CA 1
ATOM 739 C C . PHE A 1 92 ? -11.698 1.810 29.343 1.00 95.31 92 PHE A C 1
ATOM 741 O O . PHE A 1 92 ? -12.580 1.950 30.184 1.00 95.31 92 PHE A O 1
ATOM 748 N N . ILE A 1 93 ? -10.485 1.329 29.635 1.00 95.81 93 ILE A N 1
ATOM 749 C CA . ILE A 1 93 ? -10.113 0.870 30.978 1.00 95.81 93 ILE A CA 1
ATOM 750 C C . ILE A 1 93 ? -10.315 1.994 31.994 1.00 95.81 93 ILE A C 1
ATOM 752 O O . ILE A 1 93 ? -10.946 1.753 33.016 1.00 95.81 93 ILE A O 1
ATOM 756 N N . VAL A 1 94 ? -9.858 3.216 31.697 1.00 95.88 94 VAL A N 1
ATOM 757 C CA . VAL A 1 94 ? -10.008 4.374 32.595 1.00 95.88 94 VAL A CA 1
ATOM 758 C C . VAL A 1 94 ? -11.481 4.692 32.866 1.00 95.88 94 VAL A C 1
ATOM 760 O O . VAL A 1 94 ? -11.865 4.904 34.016 1.00 95.88 94 VAL A O 1
ATOM 763 N N . ALA A 1 95 ? -12.319 4.708 31.827 1.00 94.88 95 ALA A N 1
ATOM 764 C CA . ALA A 1 95 ? -13.745 4.994 31.973 1.00 94.88 95 ALA A CA 1
ATOM 765 C C . ALA A 1 95 ? -14.499 3.862 32.693 1.00 94.88 95 ALA A C 1
ATOM 767 O O . ALA A 1 95 ? -15.340 4.116 33.554 1.00 94.88 95 ALA A O 1
ATOM 768 N N . ALA A 1 96 ? -14.187 2.609 32.363 1.00 95.56 96 ALA A N 1
ATOM 769 C CA . ALA A 1 96 ? -14.832 1.427 32.916 1.00 95.56 96 ALA A CA 1
ATOM 770 C C . ALA A 1 96 ? -14.400 1.135 34.359 1.00 95.56 96 ALA A C 1
ATOM 772 O O . ALA A 1 96 ? -15.210 0.621 35.123 1.00 95.56 96 ALA A O 1
ATOM 773 N N . SER A 1 97 ? -13.176 1.493 34.764 1.00 95.62 97 SER A N 1
ATOM 774 C CA . SER A 1 97 ? -12.694 1.325 36.143 1.00 95.62 97 SER A CA 1
ATOM 775 C C . SER A 1 97 ? -13.178 2.414 37.103 1.00 95.62 97 SER A C 1
ATOM 777 O O . SER A 1 97 ? -12.843 2.375 38.285 1.00 95.62 97 SER A O 1
ATOM 779 N N . ALA A 1 98 ? -13.926 3.411 36.620 1.00 95.12 98 ALA A N 1
ATOM 780 C CA . ALA A 1 98 ? -14.489 4.455 37.467 1.00 95.12 98 ALA A CA 1
ATOM 781 C C . ALA A 1 98 ? -15.403 3.862 38.554 1.00 95.12 98 ALA A C 1
ATOM 783 O O . ALA A 1 98 ? -16.049 2.829 38.361 1.00 95.12 98 ALA A O 1
ATOM 784 N N . THR A 1 99 ? -15.489 4.539 39.702 1.00 92.44 99 THR A N 1
ATOM 785 C CA . THR A 1 99 ? -16.258 4.086 40.879 1.00 92.44 99 THR A CA 1
ATOM 786 C C . THR A 1 99 ? -17.760 3.952 40.624 1.00 92.44 99 THR A C 1
ATOM 788 O O . THR A 1 99 ? -18.452 3.244 41.356 1.00 92.44 99 THR A O 1
ATOM 791 N N . ASP A 1 100 ? -18.267 4.619 39.590 1.00 92.50 100 ASP A N 1
ATOM 792 C CA . ASP A 1 100 ? -19.654 4.563 39.140 1.00 92.50 100 ASP A CA 1
ATOM 793 C C . ASP A 1 100 ? -19.876 3.615 37.941 1.00 92.50 100 ASP A C 1
ATOM 795 O O . ASP A 1 100 ? -20.964 3.608 37.364 1.00 92.50 100 ASP A O 1
ATOM 799 N N . ALA A 1 101 ? -18.868 2.807 37.595 1.00 94.31 101 ALA A N 1
ATOM 800 C CA . ALA A 1 101 ? -18.911 1.702 36.637 1.00 94.31 101 ALA A CA 1
ATOM 801 C C . ALA A 1 101 ? -18.385 0.409 37.306 1.00 94.31 101 ALA A C 1
ATOM 803 O O . ALA A 1 101 ? -18.909 0.012 38.341 1.00 94.31 101 ALA A O 1
ATOM 804 N N . ALA A 1 102 ? -17.354 -0.253 36.772 1.00 92.56 102 ALA A N 1
ATOM 805 C CA . ALA A 1 102 ? -16.836 -1.508 37.332 1.00 92.56 102 ALA A CA 1
ATOM 806 C C . ALA A 1 102 ? -16.021 -1.317 38.629 1.00 92.56 102 ALA A C 1
ATOM 808 O O . ALA A 1 102 ? -15.749 -2.277 39.344 1.00 92.56 102 ALA A O 1
ATOM 809 N N . GLY A 1 103 ? -15.607 -0.085 38.945 1.00 90.19 103 GLY A N 1
ATOM 810 C CA . GLY A 1 103 ? -14.957 0.275 40.209 1.00 90.19 103 GLY A CA 1
ATOM 811 C C . GLY A 1 103 ? -13.488 -0.131 40.359 1.00 90.19 103 GLY A C 1
ATOM 812 O O . GLY A 1 103 ? -12.804 0.444 41.205 1.00 90.19 103 GLY A O 1
ATOM 813 N N . THR A 1 104 ? -12.983 -1.068 39.551 1.00 93.88 104 THR A N 1
ATOM 814 C CA . THR A 1 104 ? -11.566 -1.466 39.532 1.00 93.88 104 THR A CA 1
ATOM 815 C C . THR A 1 104 ? -11.060 -1.735 38.114 1.00 93.88 104 THR A C 1
ATOM 817 O O . THR A 1 104 ? -11.836 -1.949 37.178 1.00 93.88 104 THR A O 1
ATOM 820 N N . VAL A 1 105 ? -9.735 -1.728 37.942 1.00 94.19 105 VAL A N 1
ATOM 821 C CA . VAL A 1 105 ? -9.085 -2.027 36.654 1.00 94.19 105 VAL A CA 1
ATOM 822 C C . VAL A 1 105 ? -9.243 -3.506 36.296 1.00 94.19 105 VAL A C 1
ATOM 824 O O . VAL A 1 105 ? -9.439 -3.842 35.130 1.00 94.19 105 VAL A O 1
ATOM 827 N N . GLU A 1 106 ? -9.196 -4.394 37.286 1.00 94.75 106 GLU A N 1
ATOM 828 C CA . GLU A 1 106 ? -9.369 -5.837 37.115 1.00 94.75 106 GLU A CA 1
ATOM 829 C C . GLU A 1 106 ? -10.780 -6.156 36.618 1.00 94.75 106 GLU A C 1
ATOM 831 O O . GLU A 1 106 ? -10.947 -6.914 35.661 1.00 94.75 106 GLU A O 1
ATOM 836 N N . ALA A 1 107 ? -11.791 -5.519 37.216 1.00 92.69 107 ALA A N 1
ATOM 837 C CA . ALA A 1 107 ? -13.179 -5.661 36.809 1.00 92.69 107 ALA A CA 1
ATOM 838 C C . ALA A 1 107 ? -13.398 -5.103 35.393 1.00 92.69 107 ALA A C 1
ATOM 840 O O . ALA A 1 107 ? -13.995 -5.783 34.560 1.00 92.69 107 ALA A O 1
ATOM 841 N N . ALA A 1 108 ? -12.825 -3.936 35.076 1.00 93.31 108 ALA A N 1
ATOM 842 C CA . ALA A 1 108 ? -12.899 -3.328 33.746 1.00 93.31 108 ALA A CA 1
ATOM 843 C C . ALA A 1 108 ? -12.267 -4.186 32.632 1.00 93.31 108 ALA A C 1
ATOM 845 O O . ALA A 1 108 ? -12.770 -4.204 31.510 1.00 93.31 108 ALA A O 1
ATOM 846 N N . LYS A 1 109 ? -11.177 -4.906 32.931 1.00 93.31 109 LYS A N 1
ATOM 847 C CA . LYS A 1 109 ? -10.514 -5.832 31.992 1.00 93.31 109 LYS A CA 1
ATOM 848 C C . LYS A 1 109 ? -11.213 -7.189 31.881 1.00 93.31 109 LYS A C 1
ATOM 850 O O . LYS A 1 109 ? -10.926 -7.956 30.962 1.00 93.31 109 LYS A O 1
ATOM 855 N N . SER A 1 110 ? -12.097 -7.517 32.821 1.00 93.38 110 SER A N 1
ATOM 856 C CA . SER A 1 110 ? -12.856 -8.764 32.796 1.00 93.38 110 SER A CA 1
ATOM 857 C C . SER A 1 110 ? -14.003 -8.696 31.783 1.00 93.38 110 SER A C 1
ATOM 859 O O . SER A 1 110 ? -14.535 -7.630 31.480 1.00 93.38 110 SER A O 1
ATOM 861 N N . LYS A 1 111 ? -14.436 -9.858 31.285 1.00 89.31 111 LYS A N 1
ATOM 862 C CA . LYS A 1 111 ? -15.576 -9.938 30.358 1.00 89.31 111 LYS A CA 1
ATOM 863 C C . LYS A 1 111 ? -16.911 -9.565 31.009 1.00 89.31 111 LYS A C 1
ATOM 865 O O . LYS A 1 111 ? -17.832 -9.205 30.289 1.00 89.31 111 LYS A O 1
ATOM 870 N N . THR A 1 112 ? -17.001 -9.678 32.332 1.00 93.19 112 THR A N 1
ATOM 871 C CA . THR A 1 112 ? -18.242 -9.562 33.108 1.00 93.19 112 THR A CA 1
ATOM 872 C C . THR A 1 112 ? -18.271 -8.317 33.993 1.00 93.19 112 THR A C 1
ATOM 874 O O . THR A 1 112 ? -19.115 -8.215 34.871 1.00 93.19 112 THR A O 1
ATOM 877 N N . GLY A 1 113 ? -17.321 -7.385 33.851 1.00 92.12 113 GLY A N 1
ATOM 878 C CA . GLY A 1 113 ? -17.257 -6.203 34.721 1.00 92.12 113 GLY A CA 1
ATOM 879 C C . GLY A 1 113 ? -17.043 -6.534 36.206 1.00 92.12 113 GLY A C 1
ATOM 880 O O . GLY A 1 113 ? -17.426 -5.747 37.064 1.00 92.12 113 GLY A O 1
ATOM 881 N N . GLY A 1 114 ? -16.475 -7.704 36.523 1.00 92.25 114 GLY A N 1
ATOM 882 C CA . GLY A 1 114 ? -16.288 -8.199 37.890 1.00 92.25 114 GLY A CA 1
ATOM 883 C C . GLY A 1 114 ? -17.497 -8.926 38.487 1.00 92.25 114 GLY A C 1
ATOM 884 O O . GLY A 1 114 ? -17.429 -9.351 39.638 1.00 92.25 114 GLY A O 1
ATOM 885 N N . TRP A 1 115 ? -18.585 -9.090 37.730 1.00 94.69 115 TRP A N 1
ATOM 886 C CA . TRP A 1 115 ? -19.763 -9.838 38.170 1.00 94.69 115 TRP A CA 1
ATOM 887 C C . TRP A 1 115 ? -19.589 -11.349 38.001 1.00 94.69 115 TRP A C 1
ATOM 889 O O . TRP A 1 115 ? -18.833 -11.814 37.141 1.00 94.69 115 TRP A O 1
ATOM 899 N N . ASP A 1 116 ? -20.325 -12.116 38.812 1.00 94.38 116 ASP A N 1
ATOM 900 C CA . ASP A 1 116 ? -20.449 -13.562 38.633 1.00 94.38 116 ASP A CA 1
ATOM 901 C C . ASP A 1 116 ? -21.130 -13.891 37.296 1.00 94.38 116 ASP A C 1
ATOM 903 O O . ASP A 1 116 ? -22.025 -13.178 36.839 1.00 94.38 116 ASP A O 1
ATOM 907 N N . ASN A 1 117 ? -20.730 -15.003 36.678 1.00 93.88 117 ASN A N 1
ATOM 908 C CA . ASN A 1 117 ? -21.218 -15.396 35.357 1.00 93.88 117 ASN A CA 1
ATOM 909 C C . ASN A 1 117 ? -22.742 -15.595 35.310 1.00 93.88 117 ASN A C 1
ATOM 911 O O . ASN A 1 117 ? -23.352 -15.302 34.283 1.00 93.88 117 ASN A O 1
ATOM 915 N N . LEU A 1 118 ? -23.369 -16.095 36.383 1.00 93.94 118 LEU A N 1
ATOM 916 C CA . LEU A 1 118 ? -24.815 -16.337 36.403 1.00 93.94 118 LEU A CA 1
ATOM 917 C C . LEU A 1 118 ? -25.603 -15.027 36.448 1.00 93.94 118 LEU A C 1
ATOM 919 O O . LEU A 1 118 ? -26.618 -14.886 35.756 1.00 93.94 118 LEU A O 1
ATOM 923 N N . ASP A 1 119 ? -25.139 -14.073 37.252 1.00 94.44 119 ASP A N 1
ATOM 924 C CA . ASP A 1 119 ? -25.760 -12.754 37.357 1.00 94.44 119 ASP A CA 1
ATOM 925 C C . ASP A 1 119 ? -25.515 -11.932 36.088 1.00 94.44 119 ASP A C 1
ATOM 927 O O . ASP A 1 119 ? -26.446 -11.303 35.583 1.00 94.44 119 ASP A O 1
ATOM 931 N N . GLU A 1 120 ? -24.317 -12.028 35.506 1.00 95.88 120 GLU A N 1
ATOM 932 C CA . GLU A 1 120 ? -23.993 -11.449 34.202 1.00 95.88 120 GLU A CA 1
ATOM 933 C C . GLU A 1 120 ? -24.904 -12.003 33.099 1.00 95.88 120 GLU A C 1
ATOM 935 O O . GLU A 1 120 ? -25.507 -11.248 32.339 1.00 95.88 120 GLU A O 1
ATOM 940 N N . GLU A 1 121 ? -25.086 -13.322 33.019 1.00 95.62 121 GLU A N 1
ATOM 941 C CA . GLU A 1 121 ? -25.935 -13.929 31.991 1.00 95.62 121 GLU A CA 1
ATOM 942 C C . GLU A 1 121 ? -27.392 -13.447 32.106 1.00 95.62 121 GLU A C 1
ATOM 944 O O . GLU A 1 121 ? -28.044 -13.132 31.100 1.00 95.62 121 GLU A O 1
ATOM 949 N N . ARG A 1 122 ? -27.916 -13.359 33.335 1.00 95.69 122 ARG A N 1
ATOM 950 C CA . ARG A 1 122 ? -29.259 -12.825 33.608 1.00 95.69 122 ARG A CA 1
ATOM 951 C C . ARG A 1 122 ? -29.365 -11.355 33.219 1.00 95.69 122 ARG A C 1
ATOM 953 O O . ARG A 1 122 ? -30.316 -10.981 32.526 1.00 95.69 122 ARG A O 1
ATOM 960 N N . PHE A 1 123 ? -28.390 -10.547 33.629 1.00 96.56 123 PHE A N 1
ATOM 961 C CA . PHE A 1 123 ? -28.296 -9.129 33.304 1.00 96.56 123 PHE A CA 1
ATOM 962 C C . PHE A 1 123 ? -28.309 -8.913 31.787 1.00 96.56 123 PHE A C 1
ATOM 964 O O . PHE A 1 123 ? -29.169 -8.205 31.257 1.00 96.56 123 PHE A O 1
ATOM 971 N N . VAL A 1 124 ? -27.413 -9.595 31.074 1.00 95.44 124 VAL A N 1
ATOM 972 C CA . VAL A 1 124 ? -27.233 -9.494 29.625 1.00 95.44 124 VAL A CA 1
ATOM 973 C C . VAL A 1 124 ? -28.509 -9.895 28.886 1.00 95.44 124 VAL A C 1
ATOM 975 O O . VAL A 1 124 ? -28.911 -9.194 27.956 1.00 95.44 124 VAL A O 1
ATOM 978 N N . LYS A 1 125 ? -29.199 -10.967 29.301 1.00 95.81 125 LYS A N 1
ATOM 979 C CA . LYS A 1 125 ? -30.484 -11.377 28.700 1.00 95.81 125 LYS A CA 1
ATOM 980 C C . LYS A 1 125 ? -31.549 -10.288 28.815 1.00 95.81 125 LYS A C 1
ATOM 982 O O . LYS A 1 125 ? -32.246 -10.006 27.835 1.00 95.81 125 LYS A O 1
ATOM 987 N N . VAL A 1 126 ? -31.676 -9.670 29.990 1.00 95.44 126 VAL A N 1
ATOM 988 C CA . VAL A 1 126 ? -32.629 -8.574 30.217 1.00 95.44 126 VAL A CA 1
ATOM 989 C C . VAL A 1 126 ? -32.236 -7.348 29.400 1.00 95.44 126 VAL A C 1
ATOM 991 O O . VAL A 1 126 ? -33.087 -6.813 28.690 1.00 95.44 126 VAL A O 1
ATOM 994 N N . LEU A 1 127 ? -30.959 -6.953 29.425 1.00 94.12 127 LEU A N 1
ATOM 995 C CA . LEU A 1 127 ? -30.447 -5.807 28.675 1.00 94.12 127 LEU A CA 1
ATOM 996 C C . LEU A 1 127 ? -30.717 -5.956 27.170 1.00 94.12 127 LEU A C 1
ATOM 998 O O . LEU A 1 127 ? -31.315 -5.072 26.564 1.00 94.12 127 LEU A O 1
ATOM 1002 N N . HIS A 1 128 ? -30.387 -7.103 26.574 1.00 93.94 128 HIS A N 1
ATOM 1003 C CA . HIS A 1 128 ? -30.623 -7.353 25.147 1.00 93.94 128 HIS A CA 1
ATOM 1004 C C . HIS A 1 128 ? -32.114 -7.382 24.787 1.00 93.94 128 HIS A C 1
ATOM 1006 O O . HIS A 1 128 ? -32.522 -6.847 23.753 1.00 93.94 128 HIS A O 1
ATOM 1012 N N . SER A 1 129 ? -32.949 -8.005 25.626 1.00 93.25 129 SER A N 1
ATOM 1013 C CA . SER A 1 129 ? -34.406 -8.026 25.437 1.00 93.25 129 SER A CA 1
ATOM 1014 C C . SER A 1 129 ? -34.993 -6.614 25.495 1.00 93.25 129 SER A C 1
ATOM 1016 O O . SER A 1 129 ? -35.839 -6.245 24.675 1.00 93.25 129 SER A O 1
ATOM 1018 N N . TYR A 1 130 ? -34.500 -5.807 26.432 1.00 93.31 130 TYR A N 1
ATOM 1019 C CA . TYR A 1 130 ? -34.892 -4.422 26.617 1.00 93.31 130 TYR A CA 1
ATOM 1020 C C . TYR A 1 130 ? -34.509 -3.550 25.417 1.00 93.31 130 TYR A C 1
ATOM 1022 O O . TYR A 1 130 ? -35.369 -2.887 24.832 1.00 93.31 130 TYR A O 1
ATOM 1030 N N . GLU A 1 131 ? -33.240 -3.594 25.007 1.00 91.62 131 GLU A N 1
ATOM 1031 C CA . GLU A 1 131 ? -32.726 -2.813 23.880 1.00 91.62 131 GLU A CA 1
ATOM 1032 C C . GLU A 1 131 ? -33.427 -3.178 22.570 1.00 91.62 131 GLU A C 1
ATOM 1034 O O . GLU A 1 131 ? -33.745 -2.291 21.780 1.00 91.62 131 GLU A O 1
ATOM 1039 N N . ARG A 1 132 ? -33.783 -4.454 22.375 1.00 91.31 132 ARG A N 1
ATOM 1040 C CA . ARG A 1 132 ? -34.572 -4.895 21.216 1.00 91.31 132 ARG A CA 1
ATOM 1041 C C . ARG A 1 132 ? -35.988 -4.309 21.200 1.00 91.31 132 ARG A C 1
ATOM 1043 O O . ARG A 1 132 ? -36.487 -3.968 20.133 1.00 91.31 132 ARG A O 1
ATOM 1050 N N . LYS A 1 133 ? -36.657 -4.221 22.355 1.00 91.19 133 LYS A N 1
ATOM 1051 C CA . LYS A 1 133 ? -38.057 -3.760 22.452 1.00 91.19 133 LYS A CA 1
ATOM 1052 C C . LYS A 1 133 ? -38.198 -2.243 22.464 1.00 91.19 133 LYS A C 1
ATOM 1054 O O . LYS A 1 133 ? -39.177 -1.711 21.947 1.00 91.19 133 LYS A O 1
ATOM 1059 N N . HIS A 1 134 ? -37.265 -1.551 23.108 1.00 87.88 134 HIS A N 1
ATOM 1060 C CA . HIS A 1 134 ? -37.404 -0.129 23.415 1.00 87.88 134 HIS A CA 1
ATOM 1061 C C . HIS A 1 134 ? -36.322 0.738 22.776 1.00 87.88 134 HIS A C 1
ATOM 1063 O O . HIS A 1 134 ? -36.484 1.956 22.733 1.00 87.88 134 HIS A O 1
ATOM 1069 N N . GLY A 1 135 ? -35.267 0.137 22.231 1.00 83.06 135 GLY A N 1
ATOM 1070 C CA . GLY A 1 135 ? -34.086 0.846 21.765 1.00 83.06 135 GLY A CA 1
ATOM 1071 C C . GLY A 1 135 ? -33.143 1.209 22.910 1.00 83.06 135 GLY A C 1
ATOM 1072 O O . GLY A 1 135 ? -33.540 1.393 24.063 1.00 83.06 135 GLY A O 1
ATOM 1073 N N . THR A 1 136 ? -31.869 1.330 22.568 1.00 81.12 136 THR A N 1
ATOM 1074 C CA . THR A 1 136 ? -30.790 1.699 23.480 1.00 81.12 136 THR A CA 1
ATOM 1075 C C . THR A 1 136 ? -31.064 3.016 24.211 1.00 81.12 136 THR A C 1
ATOM 1077 O O . THR A 1 136 ? -31.385 4.028 23.589 1.00 81.12 136 THR A O 1
ATOM 1080 N N . GLY A 1 137 ? -30.921 3.015 25.540 1.00 75.38 137 GLY A N 1
ATOM 1081 C CA . GLY A 1 137 ? -30.963 4.226 26.374 1.00 75.38 137 GLY A CA 1
ATOM 1082 C C . GLY A 1 137 ? -32.341 4.879 26.544 1.00 75.38 137 GLY A C 1
ATOM 1083 O O . GLY A 1 137 ? -32.468 5.847 27.292 1.00 75.38 137 GLY A O 1
ATOM 1084 N N . LYS A 1 138 ? -33.396 4.363 25.902 1.00 84.94 138 LYS A N 1
ATOM 1085 C CA . LYS A 1 138 ? -34.765 4.852 26.124 1.00 84.94 138 LYS A CA 1
ATOM 1086 C C . LYS A 1 138 ? -35.295 4.314 27.451 1.00 84.94 138 LYS A C 1
ATOM 1088 O O . LYS A 1 138 ? -34.868 3.249 27.867 1.00 84.94 138 LYS A O 1
ATOM 1093 N N . LYS A 1 139 ? -36.213 5.037 28.110 1.00 87.88 139 LYS A N 1
ATOM 1094 C CA . LYS A 1 139 ? -36.939 4.644 29.348 1.00 87.88 139 LYS A CA 1
ATOM 1095 C C . LYS A 1 139 ? -36.082 3.918 30.421 1.00 87.88 139 LYS A C 1
ATOM 1097 O O . LYS A 1 139 ? -36.479 2.856 30.892 1.00 87.88 139 LYS A O 1
ATOM 1102 N N . PRO A 1 140 ? -34.946 4.484 30.864 1.00 88.12 140 PRO A N 1
ATOM 1103 C CA . PRO A 1 140 ? -33.973 3.789 31.720 1.00 88.12 140 PRO A CA 1
ATOM 1104 C C . PRO A 1 140 ? -34.563 3.229 33.023 1.00 88.12 140 PRO A C 1
ATOM 1106 O O . PRO A 1 140 ? -34.121 2.185 33.488 1.00 88.12 140 PRO A O 1
ATOM 1109 N N . GLN A 1 141 ? -35.596 3.870 33.578 1.00 91.75 141 GLN A N 1
ATOM 1110 C CA . GLN A 1 141 ? -36.258 3.379 34.786 1.00 91.75 141 GLN A CA 1
ATOM 1111 C C . GLN A 1 141 ? -36.870 1.982 34.599 1.00 91.75 141 GLN A C 1
ATOM 1113 O O . GLN A 1 141 ? -36.675 1.121 35.446 1.00 91.75 141 GLN A O 1
ATOM 1118 N N . LEU A 1 142 ? -37.504 1.716 33.452 1.00 92.44 142 LEU A N 1
ATOM 1119 C CA . LEU A 1 142 ? -38.103 0.411 33.154 1.00 92.44 142 LEU A CA 1
ATOM 1120 C C . LEU A 1 142 ? -37.043 -0.699 33.076 1.00 92.44 142 LEU A C 1
ATOM 1122 O O . LEU A 1 142 ? -37.288 -1.822 33.518 1.00 92.44 142 LEU A O 1
ATOM 1126 N N . LEU A 1 143 ? -35.865 -0.387 32.526 1.00 93.88 143 LEU A N 1
ATOM 1127 C CA . LEU A 1 143 ? -34.730 -1.310 32.507 1.00 93.88 143 LEU A CA 1
ATOM 1128 C C . LEU A 1 143 ? -34.290 -1.643 33.935 1.00 93.88 143 LEU A C 1
ATOM 1130 O O . LEU A 1 143 ? -34.154 -2.817 34.270 1.00 93.88 143 LEU A O 1
ATOM 1134 N N . TYR A 1 144 ? -34.103 -0.623 34.774 1.00 95.12 144 TYR A N 1
ATOM 1135 C CA . TYR A 1 144 ? -33.674 -0.813 36.157 1.00 95.12 144 TYR A CA 1
ATOM 1136 C C . TYR A 1 144 ? -34.685 -1.607 36.986 1.00 95.12 144 TYR A C 1
ATOM 1138 O O . TYR A 1 144 ? -34.283 -2.523 37.700 1.00 95.12 144 TYR A O 1
ATOM 1146 N N . ASP A 1 145 ? -35.978 -1.317 36.842 1.00 93.31 145 ASP A N 1
ATOM 1147 C CA . ASP A 1 145 ? -37.041 -2.042 37.540 1.00 93.31 145 ASP A CA 1
ATOM 1148 C C . ASP A 1 145 ? -37.060 -3.523 37.111 1.00 93.31 145 ASP A C 1
ATOM 1150 O O . ASP A 1 145 ? -37.154 -4.421 37.944 1.00 93.31 145 ASP A O 1
ATOM 1154 N N . THR A 1 146 ? -36.887 -3.799 35.812 1.00 93.19 146 THR A N 1
ATOM 1155 C CA . THR A 1 146 ? -36.837 -5.176 35.288 1.00 93.19 146 THR A CA 1
ATOM 1156 C C . THR A 1 146 ? -35.595 -5.928 35.773 1.00 93.19 146 THR A C 1
ATOM 1158 O O . THR A 1 146 ? -35.684 -7.100 36.132 1.00 93.19 146 THR A O 1
ATOM 1161 N N . LEU A 1 147 ? -34.434 -5.268 35.802 1.00 95.56 147 LEU A N 1
ATOM 1162 C CA . LEU A 1 147 ? -33.190 -5.862 36.292 1.00 95.56 147 LEU A CA 1
ATOM 1163 C C . LEU A 1 147 ? -33.266 -6.178 37.789 1.00 95.56 147 LEU A C 1
ATOM 1165 O O . LEU A 1 147 ? -32.867 -7.268 38.186 1.00 95.56 147 LEU A O 1
ATOM 1169 N N . ALA A 1 148 ? -33.840 -5.284 38.598 1.00 94.56 148 ALA A N 1
ATOM 1170 C CA . ALA A 1 148 ? -34.018 -5.503 40.033 1.00 94.56 148 ALA A CA 1
ATOM 1171 C C . ALA A 1 148 ? -34.913 -6.719 40.345 1.00 94.56 148 ALA A C 1
ATOM 1173 O O . ALA A 1 148 ? -34.692 -7.405 41.339 1.00 94.56 148 ALA A O 1
ATOM 1174 N N . LEU A 1 149 ? -35.888 -7.028 39.479 1.00 94.12 149 LEU A N 1
ATOM 1175 C CA . LEU A 1 149 ? -36.736 -8.219 39.622 1.00 94.12 149 LEU A CA 1
ATOM 1176 C C . LEU A 1 149 ? -35.985 -9.531 39.343 1.00 94.12 149 LEU A C 1
ATOM 1178 O O . LEU A 1 149 ? -36.278 -10.549 39.966 1.00 94.12 149 LEU A O 1
ATOM 1182 N N . VAL A 1 150 ? -35.040 -9.527 38.399 1.00 94.19 150 VAL A N 1
ATOM 1183 C CA . VAL A 1 150 ? -34.297 -10.733 37.978 1.00 94.19 150 VAL A CA 1
ATOM 1184 C C . VAL A 1 150 ? -33.014 -10.935 38.801 1.00 94.19 150 VAL A C 1
ATOM 1186 O O . VAL A 1 150 ? -32.507 -12.054 38.900 1.00 94.19 150 VAL A O 1
ATOM 1189 N N . LEU A 1 151 ? -32.517 -9.868 39.429 1.00 94.50 151 LEU A N 1
ATOM 1190 C CA . LEU A 1 151 ? -31.312 -9.836 40.259 1.00 94.50 151 LEU A CA 1
ATOM 1191 C C . LEU A 1 151 ? -31.644 -9.349 41.684 1.00 94.50 151 LEU A C 1
ATOM 1193 O O . LEU A 1 151 ? -31.161 -8.298 42.103 1.00 94.50 151 LEU A O 1
ATOM 1197 N N . PRO A 1 152 ? -32.454 -10.095 42.460 1.00 90.44 152 PRO A N 1
ATOM 1198 C CA . PRO A 1 152 ? -32.972 -9.625 43.749 1.00 90.44 152 PRO A CA 1
ATOM 1199 C C . PRO A 1 152 ? -31.890 -9.441 44.824 1.00 90.44 152 PRO A C 1
ATOM 1201 O O . PRO A 1 152 ? -32.093 -8.703 45.784 1.00 90.44 152 PRO A O 1
ATOM 1204 N N . ASN A 1 153 ? -30.743 -10.106 44.665 1.00 92.31 153 ASN A N 1
ATOM 1205 C CA . ASN A 1 153 ? -29.621 -10.031 45.602 1.00 92.31 153 ASN A CA 1
ATOM 1206 C C . ASN A 1 153 ? -28.639 -8.897 45.270 1.00 92.31 153 ASN A C 1
ATOM 1208 O O . ASN A 1 153 ? -27.719 -8.643 46.046 1.00 92.31 153 ASN A O 1
ATOM 1212 N N . VAL A 1 154 ? -28.815 -8.219 44.132 1.00 93.94 154 VAL A N 1
ATOM 1213 C CA . VAL A 1 154 ? -27.936 -7.134 43.693 1.00 93.94 154 VAL A CA 1
ATOM 1214 C C . VAL A 1 154 ? -28.616 -5.798 43.959 1.00 93.94 154 VAL A C 1
ATOM 1216 O O . VAL A 1 154 ? -29.766 -5.573 43.585 1.00 93.94 154 VAL A O 1
ATOM 1219 N N . SER A 1 155 ? -27.901 -4.878 44.606 1.00 95.19 155 SER A N 1
ATOM 1220 C CA . SER A 1 155 ? -28.458 -3.555 44.883 1.00 95.19 155 SER A CA 1
ATOM 1221 C C . SER A 1 155 ? -28.695 -2.765 43.590 1.00 95.19 155 SER A C 1
ATOM 1223 O O . SER A 1 155 ? -27.930 -2.855 42.629 1.00 95.19 155 SER A O 1
ATOM 1225 N N . LEU A 1 156 ? -29.714 -1.902 43.587 1.00 94.12 156 LEU A N 1
ATOM 1226 C CA . LEU A 1 156 ? -30.007 -1.020 42.452 1.00 94.12 156 LEU A CA 1
ATOM 1227 C C . LEU A 1 156 ? -28.811 -0.131 42.064 1.00 94.12 156 LEU A C 1
ATOM 1229 O O . LEU A 1 156 ? -28.652 0.223 40.896 1.00 94.12 156 LEU A O 1
ATOM 1233 N N . VAL A 1 157 ? -27.981 0.247 43.039 1.00 95.12 157 VAL A N 1
ATOM 1234 C CA . VAL A 1 157 ? -26.768 1.041 42.806 1.00 95.12 157 VAL A CA 1
ATOM 1235 C C . VAL A 1 157 ? -25.771 0.246 41.967 1.00 95.12 157 VAL A C 1
ATOM 1237 O O . VAL A 1 157 ? -25.303 0.757 40.954 1.00 95.12 157 VAL A O 1
ATOM 1240 N N . GLU A 1 158 ? -25.510 -1.009 42.331 1.00 95.31 158 GLU A N 1
ATOM 1241 C CA . GLU A 1 158 ? -24.613 -1.889 41.575 1.00 95.31 158 GLU A CA 1
ATOM 1242 C C . GLU A 1 158 ? -25.173 -2.209 40.183 1.00 95.31 158 GLU A C 1
ATOM 1244 O O . GLU A 1 158 ? -24.436 -2.165 39.202 1.00 95.31 158 GLU A O 1
ATOM 1249 N N . ILE A 1 159 ? -26.491 -2.403 40.048 1.00 95.69 159 ILE A N 1
ATOM 1250 C CA . ILE A 1 159 ? -27.137 -2.563 38.733 1.00 95.69 159 ILE A CA 1
ATOM 1251 C C . ILE A 1 159 ? -26.872 -1.343 37.839 1.00 95.69 159 ILE A C 1
ATOM 1253 O O . ILE A 1 159 ? -26.517 -1.493 36.671 1.00 95.69 159 ILE A O 1
ATOM 1257 N N . LYS A 1 160 ? -27.029 -0.120 38.364 1.00 95.31 160 LYS A N 1
ATOM 1258 C CA . LYS A 1 160 ? -26.787 1.117 37.597 1.00 95.31 160 LYS A CA 1
ATOM 1259 C C . LYS A 1 160 ? -25.331 1.246 37.160 1.00 95.31 160 LYS A C 1
ATOM 1261 O O . LYS A 1 160 ? -25.077 1.606 36.010 1.00 95.31 160 LYS A O 1
ATOM 1266 N N . LYS A 1 161 ? -24.397 0.928 38.056 1.00 96.06 161 LYS A N 1
ATOM 1267 C CA . LYS A 1 161 ? -22.965 0.891 37.751 1.00 96.06 161 LYS A CA 1
ATOM 1268 C C . LYS A 1 161 ? -22.652 -0.097 36.632 1.00 96.06 161 LYS A C 1
ATOM 1270 O O . LYS A 1 161 ? -21.967 0.246 35.670 1.00 96.06 161 LYS A O 1
ATOM 1275 N N . HIS A 1 162 ? -23.234 -1.290 36.702 1.00 96.06 162 HIS A N 1
ATOM 1276 C CA . HIS A 1 162 ? -23.017 -2.326 35.699 1.00 96.06 162 HIS A CA 1
ATOM 1277 C C . HIS A 1 162 ? -23.628 -1.973 34.339 1.00 96.06 162 HIS A C 1
ATOM 1279 O O . HIS A 1 162 ? -23.003 -2.154 33.295 1.00 96.06 162 HIS A O 1
ATOM 1285 N N . VAL A 1 163 ? -24.798 -1.324 34.325 1.00 94.75 163 VAL A N 1
ATOM 1286 C CA . VAL A 1 163 ? -25.342 -0.716 33.098 1.00 94.75 163 VAL A CA 1
ATOM 1287 C C . VAL A 1 163 ? -24.360 0.296 32.501 1.00 94.75 163 VAL A C 1
ATOM 1289 O O . VAL A 1 163 ? -24.146 0.282 31.288 1.00 94.75 163 VAL A O 1
ATOM 1292 N N . LYS A 1 164 ? -23.733 1.146 33.322 1.00 94.75 164 LYS A N 1
ATOM 1293 C CA . LYS A 1 164 ? -22.725 2.106 32.851 1.00 94.75 164 LYS A CA 1
ATOM 1294 C C . LYS A 1 164 ? -21.480 1.405 32.289 1.00 94.75 164 LYS A C 1
ATOM 1296 O O . LYS A 1 164 ? -21.004 1.788 31.220 1.00 94.75 164 LYS A O 1
ATOM 1301 N N . PHE A 1 165 ? -20.997 0.341 32.935 1.00 96.19 165 PHE A N 1
ATOM 1302 C CA . PHE A 1 165 ? -19.919 -0.503 32.407 1.00 96.19 165 PHE A CA 1
ATOM 1303 C C . PHE A 1 165 ? -20.252 -1.038 31.004 1.00 96.19 165 PHE A C 1
ATOM 1305 O O . PHE A 1 165 ? -19.473 -0.838 30.071 1.00 96.19 165 PHE A O 1
ATOM 1312 N N . HIS A 1 166 ? -21.443 -1.613 30.805 1.00 94.88 166 HIS A N 1
ATOM 1313 C CA . HIS A 1 166 ? -21.860 -2.117 29.491 1.00 94.88 166 HIS A CA 1
ATOM 1314 C C . HIS A 1 166 ? -22.036 -1.019 28.434 1.00 94.88 166 HIS A C 1
ATOM 1316 O O . HIS A 1 166 ? -21.803 -1.264 27.249 1.00 94.88 166 HIS A O 1
ATOM 1322 N N . GLN A 1 167 ? -22.403 0.202 28.831 1.00 93.12 167 GLN A N 1
ATOM 1323 C CA . GLN A 1 167 ? -22.416 1.348 27.919 1.00 93.12 167 GLN A CA 1
ATOM 1324 C C . GLN A 1 167 ? -21.003 1.693 27.435 1.00 93.12 167 GLN A C 1
ATOM 1326 O O . GLN A 1 167 ? -20.806 1.875 26.231 1.00 93.12 167 GLN A O 1
ATOM 1331 N N . HIS A 1 168 ? -20.020 1.732 28.343 1.00 94.94 168 HIS A N 1
ATOM 1332 C CA . HIS A 1 168 ? -18.614 1.930 27.985 1.00 94.94 168 HIS A CA 1
ATOM 1333 C C . HIS A 1 168 ? -18.082 0.789 27.112 1.00 94.94 168 HIS A C 1
ATOM 1335 O O . HIS A 1 168 ? -17.422 1.054 26.107 1.00 94.94 168 HIS A O 1
ATOM 1341 N N . LEU A 1 169 ? -18.422 -0.461 27.440 1.00 94.19 169 LEU A N 1
ATOM 1342 C CA . LEU A 1 169 ? -18.011 -1.638 26.676 1.00 94.19 169 LEU A CA 1
ATOM 1343 C C . LEU A 1 169 ? -18.568 -1.603 25.253 1.00 94.19 169 LEU A C 1
ATOM 1345 O O . LEU A 1 169 ? -17.816 -1.781 24.297 1.00 94.19 169 LEU A O 1
ATOM 1349 N N . ARG A 1 170 ? -19.865 -1.320 25.085 1.00 92.38 170 ARG A N 1
ATOM 1350 C CA . ARG A 1 170 ? -20.461 -1.196 23.750 1.00 92.38 170 ARG A CA 1
ATOM 1351 C C . ARG A 1 170 ? -19.775 -0.103 22.941 1.00 92.38 170 ARG A C 1
ATOM 1353 O O . ARG A 1 170 ? -19.394 -0.354 21.804 1.00 92.38 170 ARG A O 1
ATOM 1360 N N . PHE A 1 171 ? -19.592 1.080 23.524 1.00 92.12 171 PHE A N 1
ATOM 1361 C CA . PHE A 1 171 ? -18.943 2.192 22.836 1.00 92.12 171 PHE A CA 1
ATOM 1362 C C . PHE A 1 171 ? -17.508 1.850 22.412 1.00 92.12 171 PHE A C 1
ATOM 1364 O O . PHE A 1 171 ? -17.100 2.164 21.295 1.00 92.12 171 PHE A O 1
ATOM 1371 N N . HIS A 1 172 ? -16.753 1.158 23.270 1.00 93.25 172 HIS A N 1
ATOM 1372 C CA . HIS A 1 172 ? -15.415 0.672 22.943 1.00 93.25 172 HIS A CA 1
ATOM 1373 C C . HIS A 1 172 ? -15.436 -0.334 21.779 1.00 93.25 172 HIS A C 1
ATOM 1375 O O . HIS A 1 172 ? -14.660 -0.196 20.833 1.00 93.25 172 HIS A O 1
ATOM 1381 N N . LEU A 1 173 ? -16.349 -1.310 21.803 1.00 92.94 173 LEU A N 1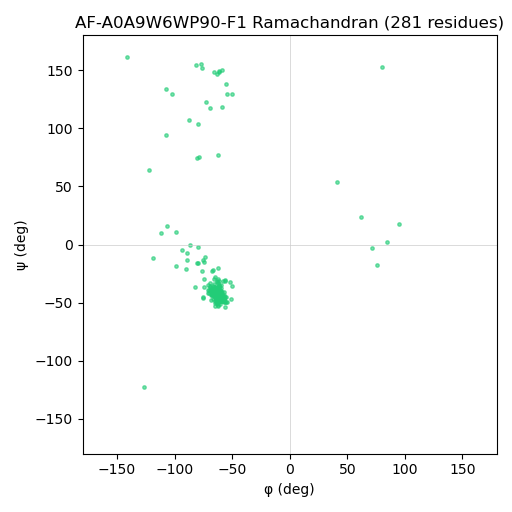
ATOM 1382 C CA . LEU A 1 173 ? -16.490 -2.306 20.735 1.00 92.94 173 LEU A CA 1
ATOM 1383 C C . LEU A 1 173 ? -16.921 -1.680 19.400 1.00 92.94 173 LEU A C 1
ATOM 1385 O O . LEU A 1 173 ? -16.394 -2.054 18.351 1.00 92.94 173 LEU A O 1
ATOM 1389 N N . GLU A 1 174 ? -17.841 -0.714 19.427 1.00 93.44 174 GLU A N 1
ATOM 1390 C CA . GLU A 1 174 ? -18.262 0.050 18.247 1.00 93.44 174 GLU A CA 1
ATOM 1391 C C . GLU A 1 174 ? -17.093 0.851 17.665 1.00 93.44 174 GLU A C 1
ATOM 1393 O O . GLU A 1 174 ? -16.773 0.684 16.489 1.00 93.44 174 GLU A O 1
ATOM 1398 N N . LYS A 1 175 ? -16.371 1.619 18.495 1.00 92.88 175 LYS A N 1
ATOM 1399 C CA . LYS A 1 175 ? -15.162 2.344 18.072 1.00 92.88 175 LYS A CA 1
ATOM 1400 C C . LYS A 1 175 ? -14.110 1.416 17.469 1.00 92.88 175 LYS A C 1
ATOM 1402 O O . LYS A 1 175 ? -13.550 1.727 16.420 1.00 92.88 175 LYS A O 1
ATOM 1407 N N . LYS A 1 176 ? -13.848 0.269 18.101 1.00 93.38 176 LYS A N 1
ATOM 1408 C CA . LYS A 1 176 ? -12.893 -0.728 17.596 1.00 93.38 176 LYS A CA 1
ATOM 1409 C C . LYS A 1 176 ? -13.303 -1.238 16.214 1.00 93.38 176 LYS A C 1
ATOM 1411 O O . LYS A 1 176 ? -12.469 -1.313 15.315 1.00 93.38 176 LYS A O 1
ATOM 1416 N N . LYS A 1 177 ? -14.590 -1.540 16.024 1.00 94.31 177 LYS A N 1
ATOM 1417 C CA . LYS A 1 177 ? -15.138 -1.967 14.731 1.00 94.31 177 LYS A CA 1
ATOM 1418 C C . LYS A 1 177 ? -15.027 -0.867 13.674 1.00 94.31 177 LYS A C 1
ATOM 1420 O O . LYS A 1 177 ? -14.697 -1.159 12.528 1.00 94.31 177 LYS A O 1
ATOM 1425 N N . ASP A 1 178 ? -15.294 0.383 14.034 1.00 93.44 178 ASP A N 1
ATOM 1426 C CA . ASP A 1 178 ? -15.169 1.530 13.128 1.00 93.44 178 ASP A CA 1
ATOM 1427 C C . ASP A 1 178 ? -13.727 1.719 12.666 1.00 93.44 178 ASP A C 1
ATOM 1429 O O . ASP A 1 178 ? -13.474 1.861 11.471 1.00 93.44 178 ASP A O 1
ATOM 1433 N N . ARG A 1 179 ? -12.774 1.614 13.593 1.00 92.00 179 ARG A N 1
ATOM 1434 C CA . ARG A 1 179 ? -11.344 1.708 13.289 1.00 92.00 179 ARG A CA 1
ATOM 1435 C C . ARG A 1 179 ? -10.852 0.560 12.433 1.00 92.00 179 ARG A C 1
ATOM 1437 O O . ARG A 1 179 ? -10.096 0.795 11.504 1.00 92.00 179 ARG A O 1
ATOM 1444 N N . GLN A 1 180 ? -11.321 -0.658 12.686 1.00 93.50 180 GLN A N 1
ATOM 1445 C CA . GLN A 1 180 ? -10.989 -1.802 11.840 1.00 93.50 180 GLN A CA 1
ATOM 1446 C C . GLN A 1 180 ? -11.511 -1.622 10.406 1.00 93.50 180 GLN A C 1
ATOM 1448 O O . GLN A 1 180 ? -10.831 -1.999 9.455 1.00 93.50 180 GLN A O 1
ATOM 1453 N N . ARG A 1 181 ? -12.696 -1.019 10.237 1.00 95.50 181 ARG A N 1
ATOM 1454 C CA . ARG A 1 181 ? -13.235 -0.682 8.910 1.00 95.50 181 ARG A CA 1
ATOM 1455 C C . ARG A 1 181 ? -12.417 0.401 8.211 1.00 95.50 181 ARG A C 1
ATOM 1457 O O . ARG A 1 181 ? -12.151 0.269 7.024 1.00 95.50 181 ARG A O 1
ATOM 1464 N N . GLU A 1 182 ? -12.029 1.448 8.931 1.00 95.44 182 GLU A N 1
ATOM 1465 C CA . GLU A 1 182 ? -11.172 2.515 8.400 1.00 95.44 182 GLU A CA 1
ATOM 1466 C C . GLU A 1 182 ? -9.792 1.984 7.998 1.00 95.44 182 GLU A C 1
ATOM 1468 O O . GLU A 1 182 ? -9.314 2.261 6.904 1.00 95.44 182 GLU A O 1
ATOM 1473 N N . PHE A 1 183 ? -9.183 1.162 8.850 1.00 94.75 183 PHE A N 1
ATOM 1474 C CA . PHE A 1 183 ? -7.916 0.495 8.573 1.00 94.75 183 PHE A CA 1
ATOM 1475 C C . PHE A 1 183 ? -7.981 -0.349 7.298 1.00 94.75 183 PHE A C 1
ATOM 1477 O O . PHE A 1 183 ? -7.122 -0.216 6.431 1.00 94.75 183 PHE A O 1
ATOM 1484 N N . GLN A 1 184 ? -9.028 -1.165 7.148 1.00 95.50 184 GLN A N 1
ATOM 1485 C CA . GLN A 1 184 ? -9.208 -1.988 5.955 1.00 95.50 184 GLN A CA 1
ATOM 1486 C C . GLN A 1 184 ? -9.355 -1.138 4.684 1.00 95.50 184 GLN A C 1
ATOM 1488 O O . GLN A 1 184 ? -8.735 -1.459 3.677 1.00 95.50 184 GLN A O 1
ATOM 1493 N N . ARG A 1 185 ? -10.102 -0.026 4.743 1.00 97.12 185 ARG A N 1
ATOM 1494 C CA . ARG A 1 185 ? -10.217 0.914 3.615 1.00 97.12 185 ARG A CA 1
ATOM 1495 C C . ARG A 1 185 ? -8.874 1.524 3.239 1.00 97.12 185 ARG A C 1
ATOM 1497 O O . ARG A 1 185 ? -8.497 1.473 2.082 1.00 97.12 185 ARG A O 1
ATOM 1504 N N . ARG A 1 186 ? -8.118 2.032 4.217 1.00 97.12 186 ARG A N 1
ATOM 1505 C CA . ARG A 1 186 ? -6.791 2.618 3.965 1.00 97.12 186 ARG A CA 1
ATOM 1506 C C . ARG A 1 186 ? -5.812 1.610 3.373 1.00 97.12 186 ARG A C 1
ATOM 1508 O O . ARG A 1 186 ? -5.014 1.978 2.518 1.00 97.12 186 ARG A O 1
ATOM 1515 N N . LEU A 1 187 ? -5.869 0.353 3.817 1.00 95.50 187 LEU A N 1
ATOM 1516 C CA . LEU A 1 187 ? -5.074 -0.721 3.226 1.00 95.50 187 LEU A CA 1
ATOM 1517 C C . LEU A 1 187 ? -5.461 -0.987 1.769 1.00 95.50 187 LEU A C 1
ATOM 1519 O O . LEU A 1 187 ? -4.573 -1.152 0.940 1.00 95.50 187 LEU A O 1
ATOM 1523 N N . GLU A 1 188 ? -6.757 -1.034 1.459 1.00 96.56 188 GLU A N 1
ATOM 1524 C CA . GLU A 1 188 ? -7.266 -1.228 0.094 1.00 96.56 188 GLU A CA 1
ATOM 1525 C C . GLU A 1 188 ? -6.909 -0.052 -0.825 1.00 96.56 188 GLU A C 1
ATOM 1527 O O . GLU A 1 188 ? -6.481 -0.268 -1.961 1.00 96.56 188 GLU A O 1
ATOM 1532 N N . ASP A 1 189 ? -7.020 1.178 -0.322 1.00 97.69 189 ASP A N 1
ATOM 1533 C CA . ASP A 1 189 ? -6.653 2.396 -1.042 1.00 97.69 189 ASP A CA 1
ATOM 1534 C C . ASP A 1 189 ? -5.150 2.409 -1.354 1.00 97.69 189 ASP A C 1
ATOM 1536 O O . ASP A 1 189 ? -4.764 2.566 -2.514 1.00 97.69 189 ASP A O 1
ATOM 1540 N N . LEU A 1 190 ? -4.295 2.157 -0.351 1.00 97.06 190 LEU A N 1
ATOM 1541 C CA . LEU A 1 190 ? -2.844 2.098 -0.555 1.00 97.06 190 LEU A CA 1
ATOM 1542 C C . LEU A 1 190 ? -2.448 0.939 -1.478 1.00 97.06 190 LEU A C 1
ATOM 1544 O O . LEU A 1 190 ? -1.551 1.089 -2.301 1.00 97.06 190 LEU A O 1
ATOM 1548 N N . HIS A 1 191 ? -3.109 -0.216 -1.372 1.00 97.38 191 HIS A N 1
ATOM 1549 C CA . HIS A 1 191 ? -2.859 -1.355 -2.259 1.00 97.38 191 HIS A CA 1
ATOM 1550 C C . HIS A 1 191 ? -3.212 -1.040 -3.711 1.00 97.38 191 HIS A C 1
ATOM 1552 O O . HIS A 1 191 ? -2.421 -1.319 -4.611 1.00 97.38 191 HIS A O 1
ATOM 1558 N N . SER A 1 192 ? -4.347 -0.381 -3.932 1.00 97.62 192 SER A N 1
ATOM 1559 C CA . SER A 1 192 ? -4.760 0.075 -5.259 1.00 97.62 192 SER A CA 1
ATOM 1560 C C . SER A 1 192 ? -3.777 1.103 -5.825 1.00 97.62 192 SER A C 1
ATOM 1562 O O . SER A 1 192 ? -3.364 0.997 -6.978 1.00 97.62 192 SER A O 1
ATOM 1564 N N . GLU A 1 193 ? -3.338 2.065 -5.010 1.00 97.62 193 GLU A N 1
ATOM 1565 C CA . GLU A 1 193 ? -2.326 3.047 -5.404 1.00 97.62 193 GLU A CA 1
ATOM 1566 C C . GLU A 1 193 ? -0.978 2.383 -5.730 1.00 97.62 193 GLU A C 1
ATOM 1568 O O . GLU A 1 193 ? -0.333 2.732 -6.721 1.00 97.62 193 GLU A O 1
ATOM 1573 N N . ALA A 1 194 ? -0.566 1.394 -4.934 1.00 97.12 194 ALA A N 1
ATOM 1574 C CA . ALA A 1 194 ? 0.653 0.627 -5.155 1.00 97.12 194 ALA A CA 1
ATOM 1575 C C . ALA A 1 194 ? 0.618 -0.135 -6.486 1.00 97.12 194 ALA A C 1
ATOM 1577 O O . ALA A 1 194 ? 1.602 -0.095 -7.224 1.00 97.12 194 ALA A O 1
ATOM 1578 N N . ILE A 1 195 ? -0.510 -0.773 -6.826 1.00 97.56 195 ILE A N 1
ATOM 1579 C CA . ILE A 1 195 ? -0.704 -1.443 -8.123 1.00 97.56 195 ILE A CA 1
ATOM 1580 C C . ILE A 1 195 ? -0.474 -0.459 -9.272 1.00 97.56 195 ILE A C 1
ATOM 1582 O O . ILE A 1 195 ? 0.280 -0.754 -10.201 1.00 97.56 195 ILE A O 1
ATOM 1586 N N . GLU A 1 196 ? -1.102 0.715 -9.214 1.00 97.25 196 GLU A N 1
ATOM 1587 C CA . GLU A 1 196 ? -0.990 1.728 -10.266 1.00 97.25 196 GLU A CA 1
ATOM 1588 C C . GLU A 1 196 ? 0.445 2.261 -10.388 1.00 97.25 196 GLU A C 1
ATOM 1590 O O . GLU A 1 196 ? 0.986 2.332 -11.496 1.00 97.25 196 GLU A O 1
ATOM 1595 N N . LYS A 1 197 ? 1.092 2.565 -9.255 1.00 96.38 197 LYS A N 1
ATOM 1596 C CA . LYS A 1 197 ? 2.489 3.018 -9.201 1.00 96.38 197 LYS A CA 1
ATOM 1597 C C . LYS A 1 197 ? 3.446 1.974 -9.774 1.00 96.38 197 LYS A C 1
ATOM 1599 O O . LYS A 1 197 ? 4.243 2.294 -10.655 1.00 96.38 197 LYS A O 1
ATOM 1604 N N . PHE A 1 198 ? 3.357 0.722 -9.324 1.00 97.25 198 PHE A N 1
ATOM 1605 C CA . PHE A 1 198 ? 4.223 -0.345 -9.824 1.00 97.25 198 PHE A CA 1
ATOM 1606 C C . PHE A 1 198 ? 3.984 -0.625 -11.303 1.00 97.25 198 PHE A C 1
ATOM 1608 O O . PHE A 1 198 ? 4.954 -0.742 -12.053 1.00 97.25 198 PHE A O 1
ATOM 1615 N N . ARG A 1 199 ? 2.724 -0.671 -11.755 1.00 96.25 199 ARG A N 1
ATOM 1616 C CA . ARG A 1 199 ? 2.409 -0.848 -13.176 1.00 96.25 199 ARG A CA 1
ATOM 1617 C C . ARG A 1 199 ? 3.029 0.262 -14.023 1.00 96.25 199 ARG A C 1
ATOM 1619 O O . ARG A 1 199 ? 3.700 -0.051 -15.005 1.00 96.25 199 ARG A O 1
ATOM 1626 N N . GLY A 1 200 ? 2.873 1.522 -13.614 1.00 94.94 200 GLY A N 1
ATOM 1627 C CA . GLY A 1 200 ? 3.445 2.672 -14.316 1.00 94.94 200 GLY A CA 1
ATOM 1628 C C . GLY A 1 200 ? 4.968 2.589 -14.444 1.00 94.94 200 GLY A C 1
ATOM 1629 O O . GLY A 1 200 ? 5.509 2.757 -15.536 1.00 94.94 200 GLY A O 1
ATOM 1630 N N . THR A 1 201 ? 5.669 2.245 -13.363 1.00 94.50 201 THR A N 1
ATOM 1631 C CA . THR A 1 201 ? 7.133 2.087 -13.382 1.00 94.50 201 THR A CA 1
ATOM 1632 C C . THR A 1 201 ? 7.581 0.916 -14.258 1.00 94.50 201 THR A C 1
ATOM 1634 O O . THR A 1 201 ? 8.565 1.024 -14.991 1.00 94.50 201 THR A O 1
ATOM 1637 N N . ILE A 1 202 ? 6.854 -0.204 -14.228 1.00 94.44 202 ILE A N 1
ATOM 1638 C CA . ILE A 1 202 ? 7.146 -1.366 -15.077 1.00 94.44 202 ILE A CA 1
ATOM 1639 C C . ILE A 1 202 ? 6.961 -1.019 -16.560 1.00 94.44 202 ILE A C 1
ATOM 1641 O O . ILE A 1 202 ? 7.770 -1.426 -17.394 1.00 94.44 202 ILE A O 1
ATOM 1645 N N . GLU A 1 203 ? 5.903 -0.289 -16.907 1.00 94.81 203 GLU A N 1
ATOM 1646 C CA . GLU A 1 203 ? 5.645 0.163 -18.278 1.00 94.81 203 GLU A CA 1
ATOM 1647 C C . GLU A 1 203 ? 6.718 1.143 -18.761 1.00 94.81 203 GLU A C 1
ATOM 1649 O O . GLU A 1 203 ? 7.247 0.970 -19.861 1.00 94.81 203 GLU A O 1
ATOM 1654 N N . LEU A 1 204 ? 7.111 2.099 -17.915 1.00 94.31 204 LEU A N 1
ATOM 1655 C CA . LEU A 1 204 ? 8.175 3.056 -18.214 1.00 94.31 204 LEU A CA 1
ATOM 1656 C C . LEU A 1 204 ? 9.511 2.352 -18.493 1.00 94.31 204 LEU A C 1
ATOM 1658 O O . LEU A 1 204 ? 10.180 2.658 -19.483 1.00 94.31 204 LEU A O 1
ATOM 1662 N N . GLU A 1 205 ? 9.898 1.383 -17.660 1.00 92.19 205 GLU A N 1
ATOM 1663 C CA . GLU A 1 205 ? 11.160 0.659 -17.849 1.00 92.19 205 GLU A CA 1
ATOM 1664 C C . GLU A 1 205 ? 11.120 -0.240 -19.094 1.00 92.19 205 GLU A C 1
ATOM 1666 O O . GLU A 1 205 ? 12.111 -0.346 -19.825 1.00 92.19 205 GLU A O 1
ATOM 1671 N N . LYS A 1 206 ? 9.963 -0.843 -19.401 1.00 93.06 206 LYS A N 1
ATOM 1672 C CA . LYS A 1 206 ? 9.761 -1.582 -20.658 1.00 93.06 206 LYS A CA 1
ATOM 1673 C C . LYS A 1 206 ? 9.925 -0.672 -21.872 1.00 93.06 206 LYS A C 1
ATOM 1675 O O . LYS A 1 206 ? 10.614 -1.049 -22.819 1.00 93.06 206 LYS A O 1
ATOM 1680 N N . GLU A 1 207 ? 9.336 0.522 -21.847 1.00 94.38 207 GLU A N 1
ATOM 1681 C CA . GLU A 1 207 ? 9.465 1.493 -22.935 1.00 94.38 207 GLU A CA 1
ATOM 1682 C C . GLU A 1 207 ? 10.917 1.966 -23.092 1.00 94.38 207 GLU A C 1
ATOM 1684 O O . GLU A 1 207 ? 11.440 2.009 -24.207 1.00 94.38 207 GLU A O 1
ATOM 1689 N N . LYS A 1 208 ? 11.601 2.258 -21.981 1.00 92.94 208 LYS A N 1
ATOM 1690 C CA . LYS A 1 208 ? 13.022 2.630 -21.970 1.00 92.94 208 LYS A CA 1
ATOM 1691 C C . LYS A 1 208 ? 13.897 1.525 -22.562 1.00 92.94 208 LYS A C 1
ATOM 1693 O O . LYS A 1 208 ? 14.723 1.799 -23.431 1.00 92.94 208 LYS A O 1
ATOM 1698 N N . THR A 1 209 ? 13.674 0.279 -22.149 1.00 92.88 209 THR A N 1
ATOM 1699 C CA . THR A 1 209 ? 14.384 -0.895 -22.677 1.00 92.88 209 THR A CA 1
ATOM 1700 C C . THR A 1 209 ? 14.136 -1.054 -24.176 1.00 92.88 209 THR A C 1
ATOM 1702 O O . THR A 1 209 ? 15.073 -1.285 -24.939 1.00 92.88 209 THR A O 1
ATOM 1705 N N . HIS A 1 210 ? 12.892 -0.872 -24.627 1.00 93.94 210 HIS A N 1
ATOM 1706 C CA . HIS A 1 210 ? 12.546 -0.946 -26.042 1.00 93.94 210 HIS A CA 1
ATOM 1707 C C . HIS A 1 210 ? 13.234 0.150 -26.870 1.00 93.94 210 HIS A C 1
ATOM 1709 O O . HIS A 1 210 ? 13.824 -0.143 -27.910 1.00 93.94 210 HIS A O 1
ATOM 1715 N N . LYS A 1 211 ? 13.232 1.401 -26.392 1.00 93.62 211 LYS A N 1
ATOM 1716 C CA . LYS A 1 211 ? 13.946 2.515 -27.040 1.00 93.62 211 LYS A CA 1
ATOM 1717 C C . LYS A 1 211 ? 15.450 2.259 -27.111 1.00 93.62 211 LYS A C 1
ATOM 1719 O O . LYS A 1 211 ? 16.054 2.490 -28.154 1.00 93.62 211 LYS A O 1
ATOM 1724 N N . LEU A 1 212 ? 16.047 1.731 -26.043 1.00 93.19 212 LEU A N 1
ATOM 1725 C CA . LEU A 1 212 ? 17.466 1.378 -26.024 1.00 93.19 212 LEU A CA 1
ATOM 1726 C C . LEU A 1 212 ? 17.793 0.285 -27.055 1.00 93.19 212 LEU A C 1
ATOM 1728 O O . LEU A 1 212 ? 18.784 0.392 -27.772 1.00 93.19 212 LEU A O 1
ATOM 1732 N N . GLN A 1 213 ? 16.940 -0.735 -27.188 1.00 93.31 213 GLN A N 1
ATOM 1733 C CA . GLN A 1 213 ? 17.093 -1.767 -28.219 1.00 93.31 213 GLN A CA 1
ATOM 1734 C C . GLN A 1 213 ? 17.021 -1.185 -29.638 1.00 93.31 213 GLN A C 1
ATOM 1736 O O . GLN A 1 213 ? 17.834 -1.553 -30.486 1.00 93.31 213 GLN A O 1
ATOM 1741 N N . GLN A 1 214 ? 16.092 -0.257 -29.895 1.00 93.62 214 GLN A N 1
ATOM 1742 C CA . GLN A 1 214 ? 15.991 0.428 -31.188 1.00 93.62 214 GLN A CA 1
ATOM 1743 C C . GLN A 1 214 ? 17.236 1.272 -31.492 1.00 93.62 214 GLN A C 1
ATOM 1745 O O . GLN A 1 214 ? 17.754 1.216 -32.606 1.00 93.62 214 GLN A O 1
ATOM 1750 N N . LEU A 1 215 ? 17.740 2.020 -30.504 1.00 93.00 215 LEU A N 1
ATOM 1751 C CA . LEU A 1 215 ? 18.957 2.822 -30.651 1.00 93.00 215 LEU A CA 1
ATOM 1752 C C . LEU A 1 215 ? 20.180 1.948 -30.937 1.00 93.00 215 LEU A C 1
ATOM 1754 O O . LEU A 1 215 ? 20.931 2.247 -31.859 1.00 93.00 215 LEU A O 1
ATOM 1758 N N . ASN A 1 216 ? 20.339 0.836 -30.219 1.00 91.62 216 ASN A N 1
ATOM 1759 C CA . ASN A 1 216 ? 21.433 -0.106 -30.459 1.00 91.62 216 ASN A CA 1
ATOM 1760 C C . ASN A 1 216 ? 21.361 -0.727 -31.862 1.00 91.62 216 ASN A C 1
ATOM 1762 O O . ASN A 1 216 ? 22.386 -0.876 -32.525 1.00 91.62 216 ASN A O 1
ATOM 1766 N N . ALA A 1 217 ? 20.159 -1.058 -32.344 1.00 94.25 217 ALA A N 1
ATOM 1767 C CA . ALA A 1 217 ? 19.976 -1.565 -33.702 1.00 94.25 217 ALA A CA 1
ATOM 1768 C C . ALA A 1 217 ? 20.337 -0.512 -34.766 1.00 94.25 217 ALA A C 1
ATOM 1770 O O . ALA A 1 217 ? 20.986 -0.839 -35.760 1.00 94.25 217 ALA A O 1
ATOM 1771 N N . LEU A 1 218 ? 19.955 0.751 -34.546 1.00 93.44 218 LEU A N 1
ATOM 1772 C CA . LEU A 1 218 ? 20.302 1.857 -35.438 1.00 93.44 218 LEU A CA 1
ATOM 1773 C C . LEU A 1 218 ? 21.811 2.121 -35.447 1.00 93.44 218 LEU A C 1
ATOM 1775 O O . LEU A 1 218 ? 22.386 2.271 -36.521 1.00 93.44 218 LEU A O 1
ATOM 1779 N N . GLN A 1 219 ? 22.450 2.125 -34.275 1.00 92.75 219 GLN A N 1
ATOM 1780 C CA . GLN A 1 219 ? 23.898 2.273 -34.158 1.00 92.75 219 GLN A CA 1
ATOM 1781 C C . GLN A 1 219 ? 24.618 1.177 -34.945 1.00 92.75 219 GLN A C 1
ATOM 1783 O O . GLN A 1 219 ? 25.454 1.480 -35.789 1.00 92.75 219 GLN A O 1
ATOM 1788 N N . HIS A 1 220 ? 24.209 -0.082 -34.767 1.00 93.75 220 HIS A N 1
ATOM 1789 C CA . HIS A 1 220 ? 24.793 -1.195 -35.510 1.00 93.75 220 HIS A CA 1
ATOM 1790 C C . HIS A 1 220 ? 24.626 -1.042 -37.032 1.00 93.75 220 HIS A C 1
ATOM 1792 O O . HIS A 1 220 ? 25.533 -1.362 -37.797 1.00 93.75 220 HIS A O 1
ATOM 1798 N N . HIS A 1 221 ? 23.484 -0.522 -37.492 1.00 93.69 221 HIS A N 1
ATOM 1799 C CA . HIS A 1 221 ? 23.269 -0.242 -38.911 1.00 93.69 221 HIS A CA 1
ATOM 1800 C C . HIS A 1 221 ? 24.173 0.888 -39.431 1.00 93.69 221 HIS A C 1
ATOM 1802 O O . HIS A 1 221 ? 24.740 0.769 -40.518 1.00 93.69 221 HIS A O 1
ATOM 1808 N N . CYS A 1 222 ? 24.343 1.962 -38.655 1.00 93.62 222 CYS A N 1
ATOM 1809 C CA . CYS A 1 222 ? 25.273 3.044 -38.973 1.00 93.62 222 CYS A CA 1
ATOM 1810 C C . CYS A 1 222 ? 26.716 2.535 -39.074 1.00 93.62 222 CYS A C 1
ATOM 1812 O O . CYS A 1 222 ? 27.409 2.892 -40.026 1.00 93.62 222 CYS A O 1
ATOM 1814 N N . ASP A 1 223 ? 27.140 1.669 -38.153 1.00 93.56 223 ASP A N 1
ATOM 1815 C CA . ASP A 1 223 ? 28.478 1.072 -38.159 1.00 93.56 223 ASP A CA 1
ATOM 1816 C C . ASP A 1 223 ? 28.693 0.223 -39.427 1.00 93.56 223 ASP A C 1
ATOM 1818 O O . ASP A 1 223 ? 29.686 0.392 -40.134 1.00 93.56 223 ASP A O 1
ATOM 1822 N N . GLN A 1 224 ? 27.708 -0.604 -39.804 1.00 93.75 224 GLN A N 1
ATOM 1823 C CA . GLN A 1 224 ? 27.752 -1.379 -41.052 1.00 93.75 224 GLN A CA 1
ATOM 1824 C C . GLN A 1 224 ? 27.870 -0.489 -42.299 1.00 93.75 224 GLN A C 1
ATOM 1826 O O . GLN A 1 224 ? 28.623 -0.804 -43.224 1.00 93.75 224 GLN A O 1
ATOM 1831 N N . LEU A 1 225 ? 27.129 0.623 -42.350 1.00 93.81 225 LEU A N 1
ATOM 1832 C CA . LEU A 1 225 ? 27.227 1.586 -43.450 1.00 93.81 225 LEU A CA 1
ATOM 1833 C C . LEU A 1 225 ? 28.590 2.284 -43.467 1.00 93.81 225 LEU A C 1
ATOM 1835 O O . LEU A 1 225 ? 29.151 2.500 -44.543 1.00 93.81 225 LEU A O 1
ATOM 1839 N N . HIS A 1 226 ? 29.139 2.618 -42.299 1.00 93.19 226 HIS A N 1
ATOM 1840 C CA . HIS A 1 226 ? 30.465 3.214 -42.184 1.00 93.19 226 HIS A CA 1
ATOM 1841 C C . HIS A 1 226 ? 31.547 2.280 -42.743 1.00 93.19 226 HIS A C 1
ATOM 1843 O O . HIS A 1 226 ? 32.367 2.709 -43.561 1.00 93.19 226 HIS A O 1
ATOM 1849 N N . ASP A 1 227 ? 31.489 0.995 -42.394 1.00 93.25 227 ASP A N 1
ATOM 1850 C CA . ASP A 1 227 ? 32.398 -0.028 -42.913 1.00 93.25 227 ASP A CA 1
ATOM 1851 C C . ASP A 1 227 ? 32.291 -0.170 -44.436 1.00 93.25 227 ASP A C 1
ATOM 1853 O O . ASP A 1 227 ? 33.308 -0.206 -45.136 1.00 93.25 227 ASP A O 1
ATOM 1857 N N . GLN A 1 228 ? 31.071 -0.177 -44.983 1.00 93.88 228 GLN A N 1
ATOM 1858 C CA . GLN A 1 228 ? 30.859 -0.209 -46.433 1.00 93.88 228 GLN A CA 1
ATOM 1859 C C . GLN A 1 228 ? 31.452 1.025 -47.120 1.00 93.88 228 GLN A C 1
ATOM 1861 O O . GLN A 1 228 ? 32.165 0.894 -48.116 1.00 93.88 228 GLN A O 1
ATOM 1866 N N . VAL A 1 229 ? 31.216 2.226 -46.585 1.00 93.94 229 VAL A N 1
ATOM 1867 C CA . VAL A 1 229 ? 31.789 3.467 -47.127 1.00 93.94 229 VAL A CA 1
ATOM 1868 C C . VAL A 1 229 ? 33.318 3.430 -47.078 1.00 93.94 229 VAL A C 1
ATOM 1870 O O . VAL A 1 229 ? 33.968 3.852 -48.037 1.00 93.94 229 VAL A O 1
ATOM 1873 N N . SER A 1 230 ? 33.902 2.896 -46.005 1.00 92.25 230 SER A N 1
ATOM 1874 C CA . SER A 1 230 ? 35.350 2.711 -45.882 1.00 92.25 230 SER A CA 1
ATOM 1875 C C . SER A 1 230 ? 35.894 1.780 -46.977 1.00 92.25 230 SER A C 1
ATOM 1877 O O . SER A 1 230 ? 36.814 2.152 -47.712 1.00 92.25 230 SER A O 1
ATOM 1879 N N . GLN A 1 231 ? 35.256 0.625 -47.197 1.00 93.25 231 GLN A N 1
ATOM 1880 C CA . GLN A 1 231 ? 35.618 -0.308 -48.275 1.00 93.25 231 GLN A CA 1
ATOM 1881 C C . GLN A 1 231 ? 35.490 0.323 -49.670 1.00 93.25 231 GLN A C 1
ATOM 1883 O O . GLN A 1 231 ? 36.347 0.120 -50.538 1.00 93.25 231 GLN A O 1
ATOM 1888 N N . TRP A 1 232 ? 34.445 1.121 -49.898 1.00 93.50 232 TRP A N 1
ATOM 1889 C CA . TRP A 1 232 ? 34.248 1.849 -51.152 1.00 93.50 232 TRP A CA 1
ATOM 1890 C C . TRP A 1 232 ? 35.344 2.884 -51.396 1.00 93.50 232 TRP A C 1
ATOM 1892 O O . TRP A 1 232 ? 35.827 2.988 -52.524 1.00 93.50 232 TRP A O 1
ATOM 1902 N N . ARG A 1 233 ? 35.776 3.622 -50.364 1.00 92.88 233 ARG A N 1
ATOM 1903 C CA . ARG A 1 233 ? 36.897 4.571 -50.480 1.00 92.88 233 ARG A CA 1
ATOM 1904 C C . ARG A 1 233 ? 38.179 3.860 -50.897 1.00 92.88 233 ARG A C 1
ATOM 1906 O O . ARG A 1 233 ? 38.781 4.256 -51.890 1.00 92.88 233 ARG A O 1
ATOM 1913 N N . VAL A 1 234 ? 38.524 2.760 -50.226 1.00 93.62 234 VAL A N 1
ATOM 1914 C CA . VAL A 1 234 ? 39.708 1.952 -50.565 1.00 93.62 234 VAL A CA 1
ATOM 1915 C C . VAL A 1 234 ? 39.634 1.435 -52.005 1.00 93.62 234 VAL A C 1
ATOM 1917 O O . VAL A 1 234 ? 40.606 1.520 -52.755 1.00 93.62 234 VAL A O 1
ATOM 1920 N N . THR A 1 235 ? 38.464 0.947 -52.426 1.00 92.56 235 THR A N 1
ATOM 1921 C CA . THR A 1 235 ? 38.249 0.430 -53.787 1.00 92.56 235 THR A CA 1
ATOM 1922 C C . THR A 1 235 ? 38.370 1.536 -54.835 1.00 92.56 235 THR A C 1
ATOM 1924 O O . THR A 1 235 ? 38.986 1.338 -55.883 1.00 92.56 235 THR A O 1
ATOM 1927 N N . LYS A 1 236 ? 37.822 2.723 -54.552 1.00 94.38 236 LYS A N 1
ATOM 1928 C CA . LYS A 1 236 ? 37.920 3.892 -55.429 1.00 94.38 236 LYS A CA 1
ATOM 1929 C C . LYS A 1 236 ? 39.371 4.348 -55.583 1.00 94.38 236 LYS A C 1
ATOM 1931 O O . LYS A 1 236 ? 39.830 4.505 -56.709 1.00 94.38 236 LYS A O 1
ATOM 1936 N N . GLU A 1 237 ? 40.108 4.476 -54.482 1.00 93.50 237 GLU A N 1
ATOM 1937 C CA . GLU A 1 237 ? 41.532 4.833 -54.502 1.00 93.50 237 GLU A CA 1
ATOM 1938 C C . GLU A 1 237 ? 42.387 3.793 -55.240 1.00 93.50 237 GLU A C 1
ATOM 1940 O O . GLU A 1 237 ? 43.380 4.131 -55.885 1.00 93.50 237 GLU A O 1
ATOM 1945 N N . ALA A 1 238 ? 42.038 2.506 -55.149 1.00 92.19 238 ALA A N 1
ATOM 1946 C CA . ALA A 1 238 ? 42.705 1.459 -55.917 1.00 92.19 238 ALA A CA 1
ATOM 1947 C C . ALA A 1 238 ? 42.420 1.598 -57.422 1.00 92.19 238 ALA A C 1
ATOM 1949 O O . ALA A 1 238 ? 43.341 1.498 -58.232 1.00 92.19 238 ALA A O 1
ATOM 1950 N N . LYS A 1 239 ? 41.168 1.888 -57.800 1.00 93.50 239 LYS A N 1
ATOM 1951 C CA . LYS A 1 239 ? 40.779 2.110 -59.198 1.00 93.50 239 LYS A CA 1
ATOM 1952 C C . LYS A 1 239 ? 41.481 3.330 -59.800 1.00 93.50 239 LYS A C 1
ATOM 1954 O O . LYS A 1 239 ? 42.032 3.225 -60.890 1.00 93.50 239 LYS A O 1
ATOM 1959 N N . GLU A 1 240 ? 41.523 4.447 -59.075 1.00 94.00 240 GLU A N 1
ATOM 1960 C CA . GLU A 1 240 ? 42.220 5.666 -59.509 1.00 94.00 240 GLU A CA 1
ATOM 1961 C C . GLU A 1 240 ? 43.723 5.415 -59.726 1.00 94.00 240 GLU A C 1
ATOM 1963 O O . GLU A 1 240 ? 44.286 5.857 -60.729 1.00 94.00 240 GLU A O 1
ATOM 1968 N N . ARG A 1 241 ? 44.364 4.626 -58.849 1.00 93.19 241 ARG A N 1
ATOM 1969 C CA . ARG A 1 241 ? 45.766 4.203 -59.019 1.00 93.19 241 ARG A CA 1
ATOM 1970 C C . ARG A 1 241 ? 45.980 3.347 -60.268 1.00 93.19 241 ARG A C 1
ATOM 1972 O O . ARG A 1 241 ? 46.941 3.578 -60.997 1.00 93.19 241 ARG A O 1
ATOM 1979 N N . ILE A 1 242 ? 45.092 2.391 -60.538 1.00 93.00 242 ILE A N 1
ATOM 1980 C CA . ILE A 1 242 ? 45.168 1.543 -61.740 1.00 93.00 242 ILE A CA 1
ATOM 1981 C C . ILE A 1 242 ? 45.000 2.388 -63.010 1.00 93.00 242 ILE A C 1
ATOM 1983 O O . ILE A 1 242 ? 45.779 2.241 -63.948 1.00 93.00 242 ILE A O 1
ATOM 1987 N N . GLU A 1 243 ? 44.028 3.302 -63.040 1.00 93.38 243 GLU A N 1
ATOM 1988 C CA . GLU A 1 243 ? 43.805 4.201 -64.183 1.00 93.38 243 GLU A CA 1
ATOM 1989 C C . GLU A 1 243 ? 44.993 5.144 -64.426 1.00 93.38 243 GLU A C 1
ATOM 1991 O O . GLU A 1 243 ? 45.280 5.515 -65.566 1.00 93.38 243 GLU A O 1
ATOM 1996 N N . GLN A 1 244 ? 45.700 5.557 -63.372 1.00 93.62 244 GLN A N 1
ATOM 1997 C CA . GLN A 1 244 ? 46.940 6.318 -63.512 1.00 93.62 244 GLN A CA 1
ATOM 1998 C C . GLN A 1 244 ? 48.063 5.457 -64.110 1.00 93.62 244 GLN A C 1
ATOM 2000 O O . GLN A 1 244 ? 48.684 5.867 -65.089 1.00 93.62 244 GLN A O 1
ATOM 2005 N N . GLN A 1 245 ? 48.270 4.243 -63.591 1.00 92.44 245 GLN A N 1
ATOM 2006 C CA . GLN A 1 245 ? 49.275 3.310 -64.113 1.00 92.44 245 GLN A CA 1
ATOM 2007 C C . GLN A 1 245 ? 49.018 2.933 -65.579 1.00 92.44 245 GLN A C 1
ATOM 2009 O O . GLN A 1 245 ? 49.956 2.852 -66.368 1.00 92.44 245 GLN A O 1
ATOM 2014 N N . GLN A 1 246 ? 47.756 2.743 -65.977 1.00 92.19 246 GLN A N 1
ATOM 2015 C CA . GLN A 1 246 ? 47.391 2.479 -67.373 1.00 92.19 246 GLN A CA 1
ATOM 2016 C C . GLN A 1 246 ? 47.783 3.639 -68.292 1.00 92.19 246 GLN A C 1
ATOM 2018 O O . GLN A 1 246 ? 48.399 3.404 -69.330 1.00 92.19 246 GLN A O 1
ATOM 2023 N N . ARG A 1 247 ? 47.510 4.885 -67.885 1.00 92.19 247 ARG A N 1
ATOM 2024 C CA . ARG A 1 247 ? 47.920 6.078 -68.643 1.00 92.19 247 ARG A CA 1
ATOM 2025 C C . ARG A 1 247 ? 49.440 6.189 -68.778 1.00 92.19 247 ARG A C 1
ATOM 2027 O O . ARG A 1 247 ? 49.932 6.525 -69.853 1.00 92.19 247 ARG A O 1
ATOM 2034 N N . GLU A 1 248 ? 50.188 5.872 -67.722 1.00 92.50 248 GLU A N 1
ATOM 2035 C CA . GLU A 1 248 ? 51.657 5.845 -67.756 1.00 92.50 248 GLU A CA 1
ATOM 2036 C C . GLU A 1 248 ? 52.186 4.763 -68.715 1.00 92.50 248 GLU A C 1
ATOM 2038 O O . GLU A 1 248 ? 53.087 5.028 -69.514 1.00 92.50 248 GLU A O 1
ATOM 2043 N N . ILE A 1 249 ? 51.589 3.564 -68.709 1.00 91.94 249 ILE A N 1
ATOM 2044 C CA . ILE A 1 249 ? 51.935 2.482 -69.645 1.00 91.94 249 ILE A CA 1
ATOM 2045 C C . ILE A 1 249 ? 51.638 2.889 -71.093 1.00 91.94 249 ILE A C 1
ATOM 2047 O O . ILE A 1 249 ? 52.492 2.714 -71.962 1.00 91.94 249 ILE A O 1
ATOM 2051 N N . GLU A 1 250 ? 50.462 3.457 -71.366 1.00 91.25 250 GLU A N 1
ATOM 2052 C CA . GLU A 1 250 ? 50.089 3.939 -72.701 1.00 91.25 250 GLU A CA 1
ATOM 2053 C C . GLU A 1 250 ? 51.065 5.005 -73.213 1.00 91.25 250 GLU A C 1
ATOM 2055 O O . GLU A 1 250 ? 51.476 4.970 -74.378 1.00 91.25 250 GLU A O 1
ATOM 2060 N N . GLN A 1 251 ? 51.501 5.917 -72.339 1.00 91.81 251 GLN A N 1
ATOM 2061 C CA . GLN A 1 251 ? 52.495 6.929 -72.677 1.00 91.81 251 GLN A CA 1
ATOM 2062 C C . GLN A 1 251 ? 53.859 6.303 -73.005 1.00 91.81 251 GLN A C 1
ATOM 2064 O O . GLN A 1 251 ? 54.464 6.669 -74.017 1.00 91.81 251 GLN A O 1
ATOM 2069 N N . MET A 1 252 ? 54.331 5.341 -72.203 1.00 91.75 252 MET A N 1
ATOM 2070 C CA . MET A 1 252 ? 55.584 4.623 -72.467 1.00 91.75 252 MET A CA 1
ATOM 2071 C C . MET A 1 252 ? 55.530 3.840 -73.784 1.00 91.75 252 MET A C 1
ATOM 2073 O O . MET A 1 252 ? 56.461 3.926 -74.583 1.00 91.75 252 MET A O 1
ATOM 2077 N N . LEU A 1 253 ? 54.429 3.132 -74.058 1.00 91.38 253 LEU A N 1
ATOM 2078 C CA . LEU A 1 253 ? 54.231 2.409 -75.319 1.00 91.38 253 LEU A CA 1
ATOM 2079 C C . LEU A 1 253 ? 54.199 3.363 -76.521 1.00 91.38 253 LEU A C 1
ATOM 2081 O O . LEU A 1 253 ? 54.791 3.072 -77.563 1.00 91.38 253 LEU A O 1
ATOM 2085 N N . GLY A 1 254 ? 53.556 4.525 -76.378 1.00 90.12 254 GLY A N 1
ATOM 2086 C CA . GLY A 1 254 ? 53.563 5.578 -77.392 1.00 90.12 254 GLY A CA 1
ATOM 2087 C C . GLY A 1 254 ? 54.973 6.102 -77.683 1.00 90.12 254 GLY A C 1
ATOM 2088 O O . GLY A 1 254 ? 55.361 6.212 -78.848 1.00 90.12 254 GLY A O 1
ATOM 2089 N N . GLN A 1 255 ? 55.765 6.364 -76.640 1.00 89.00 255 GLN A N 1
ATOM 2090 C CA . GLN A 1 255 ? 57.164 6.787 -76.768 1.00 89.00 255 GLN A CA 1
ATOM 2091 C C . GLN A 1 255 ? 58.039 5.701 -77.405 1.00 89.00 255 GLN A C 1
ATOM 2093 O O . GLN A 1 255 ? 58.836 6.003 -78.293 1.00 89.00 255 GLN A O 1
ATOM 2098 N N . GLN A 1 256 ? 57.867 4.438 -77.011 1.00 87.44 256 GLN A N 1
ATOM 2099 C CA . GLN A 1 256 ? 58.606 3.311 -77.578 1.00 87.44 256 GLN A CA 1
ATOM 2100 C C . GLN A 1 256 ? 58.294 3.137 -79.067 1.00 87.44 256 GLN A C 1
ATOM 2102 O O . GLN A 1 256 ? 59.210 3.013 -79.878 1.00 87.44 256 GLN A O 1
ATOM 2107 N N . LYS A 1 257 ? 57.017 3.221 -79.456 1.00 89.56 257 LYS A N 1
ATOM 2108 C CA . LYS A 1 257 ? 56.606 3.166 -80.864 1.00 89.56 257 LYS A CA 1
ATOM 2109 C C . LYS A 1 257 ? 57.214 4.308 -81.678 1.00 89.56 257 LYS A C 1
ATOM 2111 O O . LYS A 1 257 ? 57.684 4.083 -82.792 1.00 89.56 257 LYS A O 1
ATOM 2116 N N . GLN A 1 258 ? 57.249 5.522 -81.122 1.00 86.56 258 GLN A N 1
ATOM 2117 C CA . GLN A 1 258 ? 57.933 6.644 -81.764 1.00 86.56 258 GLN A CA 1
ATOM 2118 C C . GLN A 1 258 ? 59.423 6.350 -81.942 1.00 86.56 258 GLN A C 1
ATOM 2120 O O . GLN A 1 258 ? 59.917 6.490 -83.055 1.00 86.56 258 GLN A O 1
ATOM 2125 N N . GLN A 1 259 ? 60.121 5.884 -80.901 1.00 87.19 259 GLN A N 1
ATOM 2126 C CA . GLN A 1 259 ? 61.539 5.516 -80.978 1.00 87.19 259 GLN A CA 1
ATOM 2127 C C . GLN A 1 259 ? 61.808 4.422 -82.021 1.00 87.19 259 GLN A C 1
ATOM 2129 O O . GLN A 1 259 ? 62.755 4.541 -82.801 1.00 87.19 259 GLN A O 1
ATOM 2134 N N . GLU A 1 260 ? 60.969 3.387 -82.088 1.00 86.75 260 GLU A N 1
ATOM 2135 C CA . GLU A 1 260 ? 61.056 2.339 -83.108 1.00 86.75 260 GLU A CA 1
ATOM 2136 C C . GLU A 1 260 ? 60.855 2.891 -84.524 1.00 86.75 260 GLU A C 1
ATOM 2138 O O . GLU A 1 260 ? 61.590 2.522 -85.444 1.00 86.75 260 GLU A O 1
ATOM 2143 N N . GLU A 1 261 ? 59.907 3.810 -84.721 1.00 86.88 261 GLU A N 1
ATOM 2144 C CA . GLU A 1 261 ? 59.723 4.492 -86.002 1.00 86.88 261 GLU A CA 1
ATOM 2145 C C . GLU A 1 261 ? 60.940 5.345 -86.380 1.00 86.88 261 GLU A C 1
ATOM 2147 O O . GLU A 1 261 ? 61.357 5.320 -87.544 1.00 86.88 261 GLU A O 1
ATOM 2152 N N . THR A 1 262 ? 61.548 6.065 -85.429 1.00 85.50 262 THR A N 1
ATOM 2153 C CA . THR A 1 262 ? 62.775 6.840 -85.668 1.00 85.50 262 THR A CA 1
ATOM 2154 C C . THR A 1 262 ? 63.936 5.926 -86.040 1.00 85.50 262 THR A C 1
ATOM 2156 O O . THR A 1 262 ? 64.593 6.164 -87.052 1.00 85.50 262 THR A O 1
ATOM 2159 N N . LEU A 1 263 ? 64.143 4.833 -85.297 1.00 85.19 263 LEU A N 1
ATOM 2160 C CA . LEU A 1 263 ? 65.170 3.830 -85.594 1.00 85.19 263 LEU A CA 1
ATOM 2161 C C . LEU A 1 263 ? 64.943 3.181 -86.960 1.00 85.19 263 LEU A C 1
ATOM 2163 O O . LEU A 1 263 ? 65.889 2.981 -87.720 1.00 85.19 263 LEU A O 1
ATOM 2167 N N . ARG A 1 264 ? 63.692 2.881 -87.322 1.00 85.56 264 ARG A N 1
ATOM 2168 C CA . ARG A 1 264 ? 63.350 2.329 -88.638 1.00 85.56 264 ARG A CA 1
ATOM 2169 C C . ARG A 1 264 ? 63.640 3.324 -89.761 1.00 85.56 264 ARG A C 1
ATOM 2171 O O . ARG A 1 264 ? 64.163 2.920 -90.799 1.00 85.56 264 ARG A O 1
ATOM 2178 N N . LYS A 1 265 ? 63.321 4.608 -89.571 1.00 83.44 265 LYS A N 1
ATOM 2179 C CA . LYS A 1 265 ? 63.677 5.683 -90.515 1.00 83.44 265 LYS A CA 1
ATOM 2180 C C . LYS A 1 265 ? 65.195 5.816 -90.642 1.00 83.44 265 LYS A C 1
ATOM 2182 O O . LYS A 1 265 ? 65.693 5.896 -91.759 1.00 83.44 265 LYS A O 1
ATOM 2187 N N . GLN A 1 266 ? 65.921 5.757 -89.530 1.00 82.94 266 GLN A N 1
ATOM 2188 C CA . GLN A 1 266 ? 67.378 5.841 -89.511 1.00 82.94 266 GLN A CA 1
ATOM 2189 C C . GLN A 1 266 ? 68.029 4.655 -90.230 1.00 82.94 266 GLN A C 1
ATOM 2191 O O . GLN A 1 266 ? 68.827 4.869 -91.133 1.00 82.94 266 GLN A O 1
ATOM 2196 N N . ARG A 1 267 ? 67.581 3.418 -89.970 1.00 84.62 267 ARG A N 1
ATOM 2197 C CA . ARG A 1 267 ? 68.025 2.224 -90.714 1.00 84.62 267 ARG A CA 1
ATOM 2198 C C . ARG A 1 267 ? 67.785 2.344 -92.221 1.00 84.62 267 ARG A C 1
ATOM 2200 O O . ARG A 1 267 ? 68.650 1.959 -93.000 1.00 84.62 267 ARG A O 1
ATOM 2207 N N . LYS A 1 268 ? 66.637 2.888 -92.646 1.00 82.31 268 LYS A N 1
ATOM 2208 C CA . LYS A 1 268 ? 66.363 3.150 -94.073 1.00 82.31 268 LYS A CA 1
ATOM 2209 C C . LYS A 1 268 ? 67.325 4.182 -94.665 1.00 8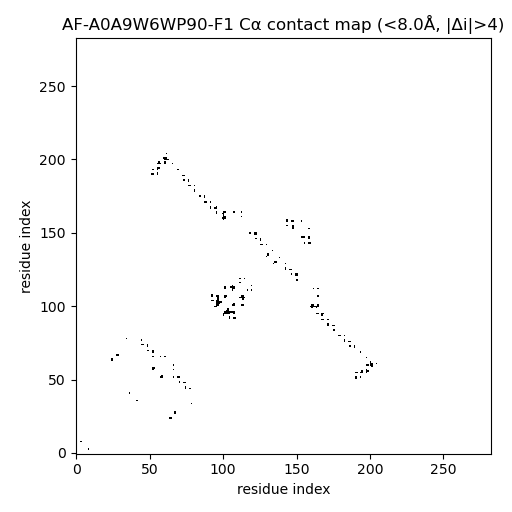2.31 268 LYS A C 1
ATOM 2211 O O . LYS A 1 268 ? 67.807 3.982 -95.775 1.00 82.31 268 LYS A O 1
ATOM 2216 N N . LEU A 1 269 ? 67.603 5.266 -93.940 1.00 82.69 269 LEU A N 1
ATOM 2217 C CA . LEU A 1 269 ? 68.567 6.285 -94.366 1.00 82.69 269 LEU A CA 1
ATOM 2218 C C . LEU A 1 269 ? 69.987 5.713 -94.458 1.00 82.69 269 LEU A C 1
ATOM 2220 O O . LEU A 1 269 ? 70.696 6.005 -95.417 1.00 82.69 269 LEU A O 1
ATOM 2224 N N . ASP A 1 270 ? 70.394 4.873 -93.510 1.00 79.50 270 ASP A N 1
ATOM 2225 C CA . ASP A 1 270 ? 71.714 4.241 -93.517 1.00 79.50 270 ASP A CA 1
ATOM 2226 C C . ASP A 1 270 ? 71.853 3.223 -94.659 1.00 79.50 270 ASP A C 1
ATOM 2228 O O . ASP A 1 270 ? 72.871 3.223 -95.346 1.00 79.50 270 ASP A O 1
ATOM 2232 N N . GLN A 1 271 ? 70.808 2.439 -94.957 1.00 77.69 271 GLN A N 1
ATOM 2233 C CA . GLN A 1 271 ? 70.762 1.590 -96.157 1.00 77.69 271 GLN A CA 1
ATOM 2234 C C . GLN A 1 271 ? 70.887 2.408 -97.448 1.00 77.69 271 GLN A C 1
ATOM 2236 O O . GLN A 1 271 ? 71.648 2.039 -98.338 1.00 77.69 271 GLN A O 1
ATOM 2241 N N . GLN A 1 272 ? 70.189 3.544 -97.550 1.00 75.50 272 GLN A N 1
ATOM 2242 C CA . GLN A 1 272 ? 70.309 4.435 -98.708 1.00 75.50 272 GLN A CA 1
ATOM 2243 C C . GLN A 1 272 ? 71.722 5.017 -98.845 1.00 75.50 272 GLN A C 1
ATOM 2245 O O . GLN A 1 272 ? 72.246 5.080 -99.954 1.00 75.50 272 GLN A O 1
ATOM 2250 N N . LYS A 1 273 ? 72.369 5.404 -97.739 1.00 76.62 273 LYS A N 1
ATOM 2251 C CA . LYS A 1 273 ? 73.764 5.874 -97.754 1.00 76.62 273 LYS A CA 1
ATOM 2252 C C . LYS A 1 273 ? 74.735 4.789 -98.214 1.00 76.62 273 LYS A C 1
ATOM 2254 O O . LYS A 1 273 ? 75.655 5.105 -98.960 1.00 76.62 273 LYS A O 1
ATOM 2259 N N . LEU A 1 274 ? 74.527 3.541 -97.794 1.00 72.31 274 LEU A N 1
ATOM 2260 C CA . LEU A 1 274 ? 75.340 2.395 -98.208 1.00 72.31 274 LEU A CA 1
ATOM 2261 C C . LEU A 1 274 ? 75.214 2.135 -99.715 1.00 72.31 274 LEU A C 1
ATOM 2263 O O . LEU A 1 274 ? 76.231 2.058 -100.392 1.00 72.31 274 LEU A O 1
ATOM 2267 N N . ILE A 1 275 ? 73.990 2.144 -100.254 1.00 71.25 275 ILE A N 1
ATOM 2268 C CA . ILE A 1 275 ? 73.735 2.018 -101.702 1.00 71.25 275 ILE A CA 1
ATOM 2269 C C . ILE A 1 275 ? 74.410 3.157 -102.484 1.00 71.25 275 ILE A C 1
ATOM 2271 O O . ILE A 1 275 ? 75.030 2.928 -103.519 1.00 71.25 275 ILE A O 1
ATOM 2275 N N . VAL A 1 276 ? 74.330 4.398 -101.991 1.00 70.56 276 VAL A N 1
ATOM 2276 C CA . VAL A 1 276 ? 74.997 5.553 -102.622 1.00 70.56 276 VAL A CA 1
ATOM 2277 C C . VAL A 1 276 ? 76.526 5.445 -102.541 1.00 70.56 276 VAL A C 1
ATOM 2279 O O . VAL A 1 276 ? 77.215 5.858 -103.472 1.00 70.56 276 VAL A O 1
ATOM 2282 N N . ALA A 1 277 ? 77.073 4.905 -101.450 1.00 65.94 277 ALA A N 1
ATOM 2283 C CA . ALA A 1 277 ? 78.508 4.674 -101.300 1.00 65.94 277 ALA A CA 1
ATOM 2284 C C . ALA A 1 277 ? 79.013 3.553 -102.224 1.00 65.94 277 ALA A C 1
ATOM 2286 O O . ALA A 1 277 ? 80.064 3.718 -102.839 1.00 65.94 277 ALA A O 1
ATOM 2287 N N . GLU A 1 278 ? 78.248 2.471 -102.390 1.00 60.88 278 GLU A N 1
ATOM 2288 C CA . GLU A 1 278 ? 78.522 1.414 -103.373 1.00 60.88 278 GLU A CA 1
ATOM 2289 C C . GLU A 1 278 ? 78.493 1.967 -104.805 1.00 60.88 278 GLU A C 1
ATOM 2291 O O . GLU A 1 278 ? 79.405 1.701 -105.581 1.00 60.88 278 GLU A O 1
ATOM 2296 N N . TYR A 1 279 ? 77.534 2.838 -105.135 1.00 58.00 279 TYR A N 1
ATOM 2297 C CA . TYR A 1 279 ? 77.494 3.524 -106.434 1.00 58.00 279 TYR A CA 1
ATOM 2298 C C . TYR A 1 279 ? 78.707 4.433 -106.696 1.00 58.00 279 TYR A C 1
ATOM 2300 O O . TYR A 1 279 ? 79.098 4.606 -107.847 1.00 58.00 279 TYR A O 1
ATOM 2308 N N . LYS A 1 280 ? 79.318 5.010 -105.653 1.00 56.84 280 LYS A N 1
ATOM 2309 C CA . LYS A 1 280 ? 80.527 5.845 -105.769 1.00 56.84 280 LYS A CA 1
ATOM 2310 C C . LYS A 1 280 ? 81.831 5.048 -105.894 1.00 56.84 280 LYS A C 1
ATOM 2312 O O . LYS A 1 280 ? 82.832 5.639 -106.272 1.00 56.84 280 LYS A O 1
ATOM 2317 N N . TYR A 1 281 ? 81.829 3.754 -105.573 1.00 53.94 281 TYR A N 1
ATOM 2318 C CA . TYR A 1 281 ? 82.995 2.864 -105.688 1.00 53.94 281 TYR A CA 1
ATOM 2319 C C . TYR A 1 281 ? 83.048 2.094 -107.022 1.00 53.94 281 TYR A C 1
ATOM 2321 O O . TYR A 1 281 ? 84.012 1.375 -107.272 1.00 53.94 281 TYR A O 1
ATOM 2329 N N . VAL A 1 282 ? 82.016 2.225 -107.866 1.00 52.25 282 VAL A N 1
ATOM 2330 C CA . VAL A 1 282 ? 81.876 1.548 -109.175 1.00 52.25 282 VAL A CA 1
ATOM 2331 C C . VAL A 1 282 ? 82.099 2.524 -110.356 1.00 52.25 282 VAL A C 1
ATOM 2333 O O . VAL A 1 282 ? 81.786 2.215 -111.503 1.00 52.25 282 VAL A O 1
ATOM 2336 N N . GLN A 1 283 ? 82.685 3.697 -110.098 1.00 42.66 283 GLN A N 1
ATOM 2337 C CA . GLN A 1 283 ? 83.255 4.602 -111.111 1.00 42.66 283 GLN A CA 1
ATOM 2338 C C . GLN A 1 283 ? 84.757 4.750 -110.894 1.00 42.66 283 GLN A C 1
ATOM 2340 O O . GLN A 1 283 ? 85.461 4.916 -111.913 1.00 42.66 283 GLN A O 1
#

Solvent-accessible surface area (backbone atoms only — not comparable to full-atom values): 15342 Å² total; per-residue (Å²): 135,82,79,72,51,73,66,56,51,49,53,50,51,54,48,54,50,52,56,52,50,50,54,52,52,51,53,61,71,71,50,85,87,69,73,99,57,64,70,83,60,49,56,61,46,52,53,51,49,51,53,53,40,51,76,30,37,48,84,71,32,82,56,62,66,60,48,51,52,53,52,51,54,51,53,49,54,55,49,53,51,52,51,52,52,54,50,50,50,50,54,39,37,59,60,18,21,30,81,68,23,33,50,31,62,68,16,35,74,38,98,51,44,66,49,56,70,70,60,39,53,54,50,51,54,50,50,54,54,44,35,73,76,62,39,81,86,49,68,58,64,60,54,52,56,54,49,44,71,78,36,74,90,52,55,70,67,59,52,53,13,48,53,44,27,51,52,46,49,50,53,44,53,51,51,52,51,51,49,52,52,51,51,52,49,53,52,52,53,51,45,52,52,42,29,53,52,31,49,52,53,38,52,52,52,51,50,52,51,51,52,51,52,52,51,54,53,50,51,54,50,52,52,54,50,50,53,50,53,52,53,50,51,55,50,49,56,50,49,54,51,51,58,50,52,51,52,53,50,52,50,51,53,51,51,50,51,49,51,51,51,51,51,52,51,47,52,53,52,52,52,52,51,50,54,54,51,54,61,65,72,77,114

Secondary structure (DSSP, 8-state):
--PPPHHHHHHHHHHHHHHHHHHHHHHHHT-----S--HHHHHHHHHHHHHHHHHHTGGG---HHHHHHHHHHHHHHHHHHHHHHHHHHHHHHHHHTSTTTT-SHHHHHSTTTT--HHHHHHHHHHHHHHHHHH-TTSSHHHHHHHHHHH-TTS-HHHHHHHHHHHHHHHHHHHHHHHHHHHHHHHHHHHHHHHHHHHHHHHHHHHHHHHHHHHHHHHHHHHHHHHHHHHHHHHHHHHHHHHHHHHHHHHHHHHHHHHHHHHHHHHHHHHHHHHHHHHHHS--

Sequence (283 aa):
MIEASLEEEVHLCEKNFNDSYRKVVNTLRDSPYSPEINAGSIDDHEEKISSMMETAGASACPDEMLRIEVSEGFRKIFIEFHEDLKLYEREFIVAASATDAAGTVEAAKSKTGGWDNLDEERFVKVLHSYERKHGTGKKPQLLYDTLALVLPNVSLVEIKKHVKFHQHLRFHLEKKKDRQREFQRRLEDLHSEAIEKFRGTIELEKEKTHKLQQLNALQHHCDQLHDQVSQWRVTKEAKERIEQQQREIEQMLGQQKQQEETLRKQRKLDQQKLIVAEYKYVQ

InterPro domains:
  IPR039902 Coiled-coil domain-containing protein CCDC148/CCDC112 [PTHR21549] (37-280)

Organism: NCBI:txid2077276

Radius of gyration: 51.73 Å; Cα contacts (8 Å, |Δi|>4): 142; chains: 1; bounding box: 121×35×157 Å

pLDDT: mean 87.79, std 12.08, range [42.25, 97.69]

Nearest PDB structures (foldseek):
  5nnv-assembly4_D  TM=3.089E-01  e=1.754E+00  Bacillus subtilis subsp. subtilis str. 168
  3zx6-assembly1_B  TM=2.708E-01  e=1.496E+00  Archaeoglobus fulgidus DSM 4304
  3ja6-assembly1_H  TM=1.950E-01  e=2.169E+00  Escherichia coli
  7sqc-assembly1_1K  TM=2.195E-01  e=6.968E+00  Chlamydomonas reinhardtii